Protein AF-A0A660V0H5-F1 (afdb_monomer_lite)

Sequence (239 aa):
MAKKVKKAVKKKKSPQKKATGKVSKKKAAKKAVTKKKKAAGKTAKRAAAKKTQGAKPKARRRKLTPVEIEGYRRLLLEKWAELLGDVNHIEEEALRKSRLDAAGDLSSMPIHMADLGSDNFEQEFALGLMDSERKILNEIRAALQRIDQGTFGICEGTGKPIAKARLNANPWARYCIDYARMVEEGLILEGEKVPAEEQEDEAGVEDYQENWDDTEYEAQDDDDDELLEEQPDDEDEDA

Radius of gyration: 40.55 Å; chains: 1; bounding box: 80×87×136 Å

pLDDT: mean 70.23, std 24.04, range [28.92, 97.0]

Secondary structure (DSSP, 8-state):
----------PPPPPP------------------------------------PPPPPP----PPPHHHHHHHHHHHHHHHHHHHHHHHHHHHHHHHHHHHHHTT-GGGS-SSHHHHHHHHHHHHHHHHHHHHHHHHHHHHHHHHHHHHTT-TTB-TTT-PBPPHHHHHH-TT--S-HHHHHHHHTTSS-TTPPPP------S-------------------------------------

Structure (mmCIF, N/CA/C/O backbone):
data_AF-A0A660V0H5-F1
#
_entry.id   AF-A0A660V0H5-F1
#
loop_
_atom_site.group_PDB
_atom_site.id
_atom_site.type_symbol
_atom_site.label_atom_id
_atom_site.label_alt_id
_atom_site.label_comp_id
_atom_site.label_asym_id
_atom_site.label_entity_id
_atom_site.label_seq_id
_atom_site.pdbx_PDB_ins_code
_atom_site.Cartn_x
_atom_site.Cartn_y
_atom_site.Cartn_z
_atom_site.occupancy
_atom_site.B_iso_or_equiv
_atom_site.auth_seq_id
_atom_site.auth_comp_id
_atom_site.auth_asym_id
_atom_site.auth_atom_id
_atom_site.pdbx_PDB_model_num
ATOM 1 N N . MET A 1 1 ? -3.094 -16.492 -66.080 1.00 49.50 1 MET A N 1
ATOM 2 C CA . MET A 1 1 ? -4.116 -15.903 -65.187 1.00 49.50 1 MET A CA 1
ATOM 3 C C . MET A 1 1 ? -3.731 -14.466 -64.875 1.00 49.50 1 MET A C 1
ATOM 5 O O . MET A 1 1 ? -2.607 -14.209 -64.469 1.00 49.50 1 MET A O 1
ATOM 9 N N . ALA A 1 2 ? -4.624 -13.530 -65.185 1.00 46.66 2 ALA A N 1
ATOM 10 C CA . ALA A 1 2 ? -4.412 -12.094 -65.081 1.00 46.66 2 ALA A CA 1
ATOM 11 C C . ALA A 1 2 ? -4.806 -11.563 -63.694 1.00 46.66 2 ALA A C 1
ATOM 13 O O . ALA A 1 2 ? -5.885 -11.895 -63.216 1.00 46.66 2 ALA A O 1
ATOM 14 N N . LYS A 1 3 ? -3.987 -10.679 -63.109 1.00 44.25 3 LYS A N 1
ATOM 15 C CA . LYS A 1 3 ? -4.330 -9.273 -62.783 1.00 44.25 3 LYS A CA 1
ATOM 16 C C . LYS A 1 3 ? -3.329 -8.685 -61.781 1.00 44.25 3 LYS A C 1
ATOM 18 O O . LYS A 1 3 ? -3.351 -8.968 -60.592 1.00 44.25 3 LYS A O 1
ATOM 23 N N . LYS A 1 4 ? -2.494 -7.777 -62.292 1.00 49.31 4 LYS A N 1
ATOM 24 C CA . LYS A 1 4 ? -1.849 -6.698 -61.531 1.00 49.31 4 LYS A CA 1
ATOM 25 C C . LYS A 1 4 ? -2.944 -5.767 -61.003 1.00 49.31 4 LYS A C 1
ATOM 27 O O . LYS A 1 4 ? -3.741 -5.287 -61.806 1.00 49.31 4 LYS A O 1
ATOM 32 N N . VAL A 1 5 ? -2.921 -5.422 -59.717 1.00 56.12 5 VAL A N 1
ATOM 33 C CA . VAL A 1 5 ? -3.620 -4.232 -59.208 1.00 56.12 5 VAL A CA 1
ATOM 34 C C . VAL A 1 5 ? -2.625 -3.373 -58.435 1.00 56.12 5 VAL A C 1
ATOM 36 O O . VAL A 1 5 ? -1.975 -3.814 -57.493 1.00 56.12 5 VAL A O 1
ATOM 39 N N . LYS A 1 6 ? -2.461 -2.146 -58.930 1.00 44.72 6 LYS A N 1
ATOM 40 C CA . LYS A 1 6 ? -1.606 -1.080 -58.411 1.00 44.72 6 LYS A CA 1
ATOM 41 C C . LYS A 1 6 ? -2.408 -0.210 -57.426 1.00 44.72 6 LYS A C 1
ATOM 43 O O . LYS A 1 6 ? -3.552 0.101 -57.721 1.00 44.72 6 LYS A O 1
ATOM 48 N N . LYS A 1 7 ? -1.721 0.259 -56.371 1.00 40.31 7 LYS A N 1
ATOM 49 C CA . LYS A 1 7 ? -1.798 1.582 -55.695 1.00 40.31 7 LYS A CA 1
ATOM 50 C C . LYS A 1 7 ? -3.172 2.140 -55.260 1.00 40.31 7 LYS A C 1
ATOM 52 O O . LYS A 1 7 ? -3.997 2.453 -56.103 1.00 40.31 7 LYS A O 1
ATOM 57 N N . ALA A 1 8 ? -3.267 2.550 -53.987 1.00 45.47 8 ALA A N 1
ATOM 58 C CA . ALA A 1 8 ? -3.494 3.960 -53.609 1.00 45.47 8 ALA A CA 1
ATOM 59 C C . ALA A 1 8 ? -3.426 4.172 -52.080 1.00 45.47 8 ALA A C 1
ATOM 61 O O . ALA A 1 8 ? -4.336 3.816 -51.341 1.00 45.47 8 ALA A O 1
ATOM 62 N N . VAL A 1 9 ? -2.360 4.838 -51.627 1.00 38.19 9 VAL A N 1
ATOM 63 C CA . VAL A 1 9 ? -2.254 5.473 -50.305 1.00 38.19 9 VAL A CA 1
ATOM 64 C C . VAL A 1 9 ? -3.048 6.781 -50.342 1.00 38.19 9 VAL A C 1
ATOM 66 O O . VAL A 1 9 ? -2.745 7.657 -51.155 1.00 38.19 9 VAL A O 1
ATOM 69 N N . LYS A 1 10 ? -4.041 6.946 -49.461 1.00 39.94 10 LYS A N 1
ATOM 70 C CA . LYS A 1 10 ? -4.725 8.230 -49.233 1.00 39.94 10 LYS A CA 1
ATOM 71 C C . LYS A 1 10 ? -4.286 8.829 -47.896 1.00 39.94 10 LYS A C 1
ATOM 73 O O . LYS A 1 10 ? -4.730 8.413 -46.833 1.00 39.94 10 LYS A O 1
ATOM 78 N N . LYS A 1 11 ? -3.428 9.850 -47.994 1.00 39.19 11 LYS A N 1
ATOM 79 C CA . LYS A 1 11 ? -3.096 10.823 -46.942 1.00 39.19 11 LYS A CA 1
ATOM 80 C C . LYS A 1 11 ? -4.375 11.51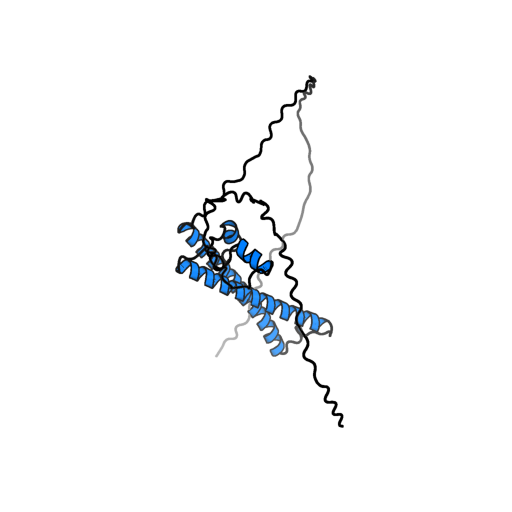4 -46.445 1.00 39.19 11 LYS A C 1
ATOM 82 O O . LYS A 1 11 ? -5.075 12.130 -47.251 1.00 39.19 11 LYS A O 1
ATOM 87 N N . LYS A 1 12 ? -4.649 11.484 -45.137 1.00 40.44 12 LYS A N 1
ATOM 88 C CA . LYS A 1 12 ? -5.586 12.417 -44.487 1.00 40.44 12 LYS A CA 1
ATOM 89 C C . LYS A 1 12 ? -4.806 13.622 -43.958 1.00 40.44 12 LYS A C 1
ATOM 91 O O . LYS A 1 12 ? -3.817 13.472 -43.250 1.00 40.44 12 LYS A O 1
ATOM 96 N N . LYS A 1 13 ? -5.245 14.807 -44.390 1.00 36.56 13 LYS A N 1
ATOM 97 C CA . LYS A 1 13 ? -4.734 16.133 -44.027 1.00 36.56 13 LYS A CA 1
ATOM 98 C C . LYS A 1 13 ? -5.179 16.514 -42.613 1.00 36.56 13 LYS A C 1
ATOM 100 O O . LYS A 1 13 ? -6.351 16.368 -42.278 1.00 36.56 13 LYS A O 1
ATOM 105 N N . SER A 1 14 ? -4.252 17.077 -41.852 1.00 34.19 14 SER A N 1
ATOM 106 C CA . SER A 1 14 ? -4.471 17.897 -40.662 1.00 34.19 14 SER A CA 1
ATOM 107 C C . SER A 1 14 ? -4.992 19.295 -41.044 1.00 34.19 14 SER A C 1
ATOM 109 O O . SER A 1 14 ? -4.588 19.826 -42.084 1.00 34.19 14 SER A O 1
ATOM 111 N N . PRO A 1 15 ? -5.851 19.935 -40.230 1.00 41.75 15 PRO A N 1
ATOM 112 C CA . PRO A 1 15 ? -6.149 21.351 -40.382 1.00 41.75 15 PRO A CA 1
ATOM 113 C C . PRO A 1 15 ? -5.282 22.203 -39.443 1.00 41.75 15 PRO A C 1
ATOM 115 O O . PRO A 1 15 ? -5.362 22.109 -38.222 1.00 41.75 15 PRO A O 1
ATOM 118 N N . GLN A 1 16 ? -4.475 23.076 -40.045 1.00 39.72 16 GLN A N 1
ATOM 119 C CA . GLN A 1 16 ? -3.874 24.245 -39.405 1.00 39.72 16 GLN A CA 1
ATOM 120 C C . GLN A 1 16 ? -4.928 25.358 -39.268 1.00 39.72 16 GLN A C 1
ATOM 122 O O . GLN A 1 16 ? -5.631 25.659 -40.233 1.00 39.72 16 GLN A O 1
ATOM 127 N N . LYS A 1 17 ? -4.971 26.049 -38.122 1.00 39.72 17 LYS A N 1
ATOM 128 C CA . LYS A 1 17 ? -5.447 27.440 -38.035 1.00 39.72 17 LYS A CA 1
ATOM 129 C C . LYS A 1 17 ? -4.459 28.260 -37.203 1.00 39.72 17 LYS A C 1
ATOM 131 O O . LYS A 1 17 ? -4.201 27.945 -36.047 1.00 39.72 17 LYS A O 1
ATOM 136 N N . LYS A 1 18 ? -3.903 29.300 -37.828 1.00 32.00 18 LYS A N 1
ATOM 137 C CA . LYS A 1 18 ? -3.111 30.374 -37.215 1.00 32.00 18 LYS A CA 1
ATOM 138 C C . LYS A 1 18 ? -3.942 31.660 -37.159 1.00 32.00 18 LYS A C 1
ATOM 140 O O . LYS A 1 18 ? -4.791 31.864 -38.022 1.00 32.00 18 LYS A O 1
ATOM 145 N N . ALA A 1 19 ? -3.503 32.531 -36.244 1.00 34.53 19 ALA A N 1
ATOM 146 C CA . ALA A 1 19 ? -3.626 33.994 -36.227 1.00 34.53 19 ALA A CA 1
ATOM 147 C C . ALA A 1 19 ? -4.995 34.555 -35.802 1.00 34.53 19 ALA A C 1
ATOM 149 O O . ALA A 1 19 ? -6.025 34.002 -36.149 1.00 34.53 19 ALA A O 1
ATOM 150 N N . THR A 1 20 ? -5.147 35.667 -35.081 1.00 30.30 20 THR A N 1
ATOM 151 C CA . THR A 1 20 ? -4.303 36.660 -34.374 1.00 30.30 20 THR A CA 1
ATOM 152 C C . THR A 1 20 ? -5.318 37.656 -33.782 1.00 30.30 20 THR A C 1
ATOM 154 O O . THR A 1 20 ? -6.325 37.905 -34.440 1.00 30.30 20 THR A O 1
ATOM 157 N N . GLY A 1 21 ? -5.029 38.338 -32.664 1.00 28.92 21 GLY A N 1
ATOM 158 C CA . GLY A 1 21 ? -5.512 39.723 -32.512 1.00 28.92 21 GLY A CA 1
ATOM 159 C C . GLY A 1 21 ? -6.049 40.193 -31.156 1.00 2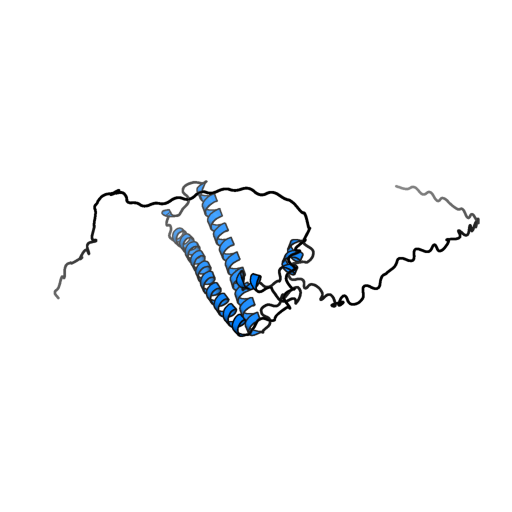8.92 21 GLY A C 1
ATOM 160 O O . GLY A 1 21 ? -7.202 39.969 -30.826 1.00 28.92 21 GLY A O 1
ATOM 161 N N . LYS A 1 22 ? -5.225 41.037 -30.519 1.00 31.27 22 LYS A N 1
ATOM 162 C CA . LYS A 1 22 ? -5.557 42.331 -29.883 1.00 31.27 22 LYS A CA 1
ATOM 163 C C . LYS A 1 22 ? -6.357 42.385 -28.567 1.00 31.27 22 LYS A C 1
ATOM 165 O O . LYS A 1 22 ? -7.579 42.378 -28.513 1.00 31.27 22 LYS A O 1
ATOM 170 N N . VAL A 1 23 ? -5.569 42.704 -27.539 1.00 32.84 23 VAL A N 1
ATOM 171 C CA . VAL A 1 23 ? -5.826 43.616 -26.412 1.00 32.84 23 VAL A CA 1
ATOM 172 C C . VAL A 1 23 ? -6.803 44.753 -26.745 1.00 32.84 23 VAL A C 1
ATOM 174 O O . VAL A 1 23 ? -6.606 45.487 -27.714 1.00 32.84 23 VAL A O 1
ATOM 177 N N . SER A 1 24 ? -7.769 44.998 -25.854 1.00 35.19 24 SER A N 1
ATOM 178 C CA . SER A 1 24 ? -8.421 46.306 -25.724 1.00 35.19 24 SER A CA 1
ATOM 179 C C . SER A 1 24 ? -8.737 46.635 -24.257 1.00 35.19 24 SER A C 1
ATOM 181 O O . SER A 1 24 ? -9.546 46.000 -23.592 1.00 35.19 24 SER A O 1
ATOM 183 N N . LYS A 1 25 ? -8.059 47.671 -23.750 1.00 34.75 25 LYS A N 1
ATOM 184 C CA . LYS A 1 25 ? -8.471 48.475 -22.591 1.00 34.75 25 LYS A CA 1
ATOM 185 C C . LYS A 1 25 ? -9.620 49.389 -23.026 1.00 34.75 25 LYS A C 1
ATOM 187 O O . LYS A 1 25 ? -9.470 50.078 -24.035 1.00 34.75 25 LYS A O 1
ATOM 192 N N . LYS A 1 26 ? -10.667 49.535 -22.206 1.00 33.84 26 LYS A N 1
ATOM 193 C CA . LYS A 1 26 ? -11.392 50.809 -22.042 1.00 33.84 26 LYS A CA 1
ATOM 194 C C . LYS A 1 26 ? -12.184 50.858 -20.730 1.00 33.84 26 LYS A C 1
ATOM 196 O O . LYS A 1 26 ? -12.374 49.862 -20.052 1.00 33.84 26 LYS A O 1
ATOM 201 N N . LYS A 1 27 ? -12.495 52.094 -20.353 1.00 29.00 27 LYS A N 1
ATOM 202 C CA . LYS A 1 27 ? -12.605 52.681 -19.013 1.00 29.00 27 LYS A CA 1
ATOM 203 C C . LYS A 1 27 ? -14.067 53.008 -18.663 1.00 29.00 27 LYS A C 1
ATOM 205 O O . LYS A 1 27 ? -14.821 53.354 -19.560 1.00 29.00 27 LYS A O 1
ATOM 210 N N . ALA A 1 28 ? -14.304 53.132 -17.352 1.00 31.50 28 ALA A N 1
ATOM 211 C CA . ALA A 1 28 ? -15.149 54.123 -16.661 1.00 31.50 28 ALA A CA 1
ATOM 212 C C . ALA A 1 28 ? -16.688 54.011 -16.710 1.00 31.50 28 ALA A C 1
ATOM 214 O O . ALA A 1 28 ? -17.288 54.112 -17.769 1.00 31.50 28 ALA A O 1
ATOM 215 N N . ALA A 1 29 ? -17.328 54.032 -15.530 1.00 34.53 29 ALA A N 1
ATOM 216 C CA . ALA A 1 29 ? -17.973 55.223 -14.935 1.00 34.53 29 ALA A CA 1
ATOM 217 C C . ALA A 1 29 ? -18.629 54.869 -13.570 1.00 34.53 29 ALA A C 1
ATOM 219 O O . ALA A 1 29 ? -19.290 53.848 -13.473 1.00 34.53 29 ALA A O 1
ATOM 220 N N . LYS A 1 30 ? -18.291 55.592 -12.479 1.00 29.67 30 LYS A N 1
ATOM 221 C CA . LYS A 1 30 ? -19.139 56.552 -11.702 1.00 29.67 30 LYS A CA 1
ATOM 222 C C . LYS A 1 30 ? -20.300 55.879 -10.922 1.00 29.67 30 LYS A C 1
ATOM 224 O O . LYS A 1 30 ? -21.090 55.187 -11.531 1.00 29.67 30 LYS A O 1
ATOM 229 N N . LYS A 1 31 ? -20.504 56.029 -9.602 1.00 30.27 31 LYS A N 1
ATOM 230 C CA . LYS A 1 31 ? -20.659 57.212 -8.707 1.00 30.27 31 LYS A CA 1
ATOM 231 C C . LYS A 1 31 ? -20.555 56.706 -7.237 1.00 30.27 31 LYS A C 1
ATOM 233 O O . LYS A 1 31 ? -20.952 55.578 -6.992 1.00 30.27 31 LYS A O 1
ATOM 238 N N . ALA A 1 32 ? -19.861 57.396 -6.317 1.00 31.77 32 ALA A N 1
ATOM 239 C CA . ALA A 1 32 ? -20.388 58.359 -5.315 1.00 31.77 32 ALA A CA 1
ATOM 240 C C . ALA A 1 32 ? -21.255 57.675 -4.211 1.00 31.77 32 ALA A C 1
ATOM 242 O O . ALA A 1 32 ? -22.076 56.842 -4.543 1.00 31.77 32 ALA A O 1
ATOM 243 N N . VAL A 1 33 ? -21.175 57.912 -2.895 1.00 33.69 33 VAL A N 1
ATOM 244 C CA . VAL A 1 33 ? -20.972 59.130 -2.095 1.00 33.69 33 VAL A CA 1
ATOM 245 C C . VAL A 1 33 ? -20.522 58.738 -0.668 1.00 33.69 33 VAL A C 1
ATOM 247 O O . VAL A 1 33 ? -20.758 57.644 -0.171 1.00 33.69 33 VAL A O 1
ATOM 250 N N . THR A 1 34 ? -19.868 59.708 -0.047 1.00 32.50 34 THR A N 1
ATOM 251 C CA . THR A 1 34 ? -19.376 59.897 1.319 1.00 32.50 34 THR A CA 1
ATOM 252 C C . THR A 1 34 ? -20.330 59.570 2.488 1.00 32.50 34 THR A C 1
ATOM 254 O O . THR A 1 34 ? -21.513 59.885 2.447 1.00 32.50 34 THR A O 1
ATOM 257 N N . LYS A 1 35 ? -19.767 59.139 3.631 1.00 35.91 35 LYS A N 1
ATOM 258 C CA . LYS A 1 35 ? -19.793 59.928 4.888 1.00 35.91 35 LYS A CA 1
ATOM 259 C C . LYS A 1 35 ? -18.907 59.320 5.979 1.00 35.91 35 LYS A C 1
ATOM 261 O O . LYS A 1 35 ? -19.098 58.201 6.432 1.00 35.91 35 LYS A O 1
ATOM 266 N N . LYS A 1 36 ? -17.962 60.136 6.440 1.00 32.47 36 LYS A N 1
ATOM 267 C CA . LYS A 1 36 ? -17.165 59.968 7.655 1.00 32.47 36 LYS A CA 1
ATOM 268 C C . LYS A 1 36 ? -17.859 60.761 8.765 1.00 32.47 36 LYS A C 1
ATOM 270 O O . LYS A 1 36 ? -18.114 61.946 8.567 1.00 32.47 36 LYS A O 1
ATOM 275 N N . LYS A 1 37 ? -18.091 60.162 9.933 1.00 35.38 37 LYS A N 1
ATOM 276 C CA . LYS A 1 37 ? -18.137 60.886 11.214 1.00 35.38 37 LYS A CA 1
ATOM 277 C C . LYS A 1 37 ? -17.524 60.011 12.306 1.00 35.38 37 LYS A C 1
ATOM 279 O O . LYS A 1 37 ? -18.005 58.922 12.584 1.00 35.38 37 LYS A O 1
ATOM 284 N N . LYS A 1 38 ? -16.434 60.516 12.889 1.00 31.81 38 LYS A N 1
ATOM 285 C CA . LYS A 1 38 ? -15.917 60.118 14.201 1.00 31.81 38 LYS A CA 1
ATOM 286 C C . LYS A 1 38 ? -16.717 60.866 15.270 1.00 31.81 38 LYS A C 1
ATOM 288 O O . LYS A 1 38 ? -16.988 62.049 15.080 1.00 31.81 38 LYS A O 1
ATOM 293 N N . ALA A 1 39 ? -16.950 60.228 16.409 1.00 34.88 39 ALA A N 1
ATOM 294 C CA . ALA A 1 39 ? -16.934 60.893 17.707 1.00 34.88 39 ALA A CA 1
ATOM 295 C C . ALA A 1 39 ? -16.489 59.876 18.765 1.00 34.88 39 ALA A C 1
ATOM 297 O O . ALA A 1 39 ? -16.924 58.728 18.760 1.00 34.88 39 ALA A O 1
ATOM 298 N N . ALA A 1 40 ? -15.547 60.304 19.597 1.00 32.00 40 ALA A N 1
ATOM 299 C CA . ALA A 1 40 ? -14.956 59.550 20.686 1.00 32.00 40 ALA A CA 1
ATOM 300 C C . ALA A 1 40 ? -15.830 59.626 21.947 1.00 32.00 40 ALA A C 1
ATOM 302 O O . ALA A 1 40 ? -16.468 60.646 22.194 1.00 32.00 40 ALA A O 1
ATOM 303 N N . GLY A 1 41 ? -15.767 58.588 22.779 1.00 31.00 41 GLY A N 1
ATOM 304 C CA . GLY A 1 41 ? -16.262 58.592 24.154 1.00 31.00 41 GLY A CA 1
ATOM 305 C C . GLY A 1 41 ? -15.587 57.472 24.944 1.00 31.00 41 GLY A C 1
ATOM 306 O O . GLY A 1 41 ? -15.792 56.300 24.653 1.00 31.00 41 GLY A O 1
ATOM 307 N N . LYS A 1 42 ? -14.715 57.845 25.885 1.00 34.97 42 LYS A N 1
ATOM 308 C CA . LYS A 1 42 ? -13.971 56.958 26.794 1.00 34.97 42 LYS A CA 1
ATOM 309 C C . LYS A 1 42 ? -14.902 56.423 27.891 1.00 34.97 42 LYS A C 1
ATOM 311 O O . LYS A 1 42 ? -15.699 57.192 28.410 1.00 34.97 42 LYS A O 1
ATOM 316 N N . THR A 1 43 ? -14.706 55.184 28.345 1.00 35.16 43 THR A N 1
ATOM 317 C CA . THR A 1 43 ? -14.287 54.856 29.730 1.00 35.16 43 THR A CA 1
ATOM 318 C C . THR A 1 43 ? -14.195 53.345 29.936 1.00 35.16 43 THR A C 1
ATOM 320 O O . THR A 1 43 ? -14.963 52.559 29.394 1.00 35.16 43 THR A O 1
ATOM 323 N N . ALA A 1 44 ? -13.176 52.953 30.696 1.00 38.25 44 ALA A N 1
ATOM 324 C CA . ALA A 1 44 ? -12.836 51.587 31.041 1.00 38.25 44 ALA A CA 1
ATOM 325 C C . ALA A 1 44 ? -13.720 51.042 32.171 1.00 38.25 44 ALA A C 1
ATOM 327 O O . ALA A 1 44 ? -14.007 51.763 33.122 1.00 38.25 44 ALA A O 1
ATOM 328 N N . LYS A 1 45 ? -14.007 49.736 32.137 1.00 37.06 45 LYS A N 1
ATOM 329 C CA . LYS A 1 45 ? -13.984 48.872 33.326 1.00 37.06 45 LYS A CA 1
ATOM 330 C C . LYS A 1 45 ? -13.714 47.426 32.906 1.00 37.06 45 LYS A C 1
ATOM 332 O O . LYS A 1 45 ? -14.390 46.867 32.051 1.00 37.06 45 LYS A O 1
ATOM 337 N N . ARG A 1 46 ? -12.659 46.864 33.500 1.00 38.31 46 ARG A N 1
ATOM 338 C CA . ARG A 1 46 ? -12.253 45.459 33.418 1.00 38.31 46 ARG A CA 1
ATOM 339 C C . ARG A 1 46 ? -13.309 44.609 34.128 1.00 38.31 46 ARG A C 1
ATOM 341 O O . ARG A 1 46 ? -13.665 44.921 35.258 1.00 38.31 46 ARG A O 1
ATOM 348 N N . ALA A 1 47 ? -13.721 43.513 33.506 1.00 37.12 47 ALA A N 1
ATOM 349 C CA . ALA A 1 47 ? -14.194 42.326 34.204 1.00 37.12 47 ALA A CA 1
ATOM 350 C C . ALA A 1 47 ? -13.763 41.114 33.377 1.00 37.12 47 ALA A C 1
ATOM 352 O O . ALA A 1 47 ? -14.100 40.984 32.201 1.00 37.12 47 ALA A O 1
ATOM 353 N N . ALA A 1 48 ? -12.921 40.292 33.989 1.00 42.09 48 ALA A N 1
ATOM 354 C CA . ALA A 1 48 ? -12.441 39.043 33.443 1.00 42.09 48 ALA A CA 1
ATOM 355 C C . ALA A 1 48 ? -13.620 38.087 33.218 1.00 42.09 48 ALA A C 1
ATOM 357 O O . ALA A 1 48 ? -14.376 37.801 34.139 1.00 42.09 48 ALA A O 1
ATOM 358 N N . ALA A 1 49 ? -13.741 37.562 32.003 1.00 38.41 49 ALA A N 1
ATOM 359 C CA . ALA A 1 49 ? -14.545 36.383 31.718 1.00 38.41 49 ALA A CA 1
ATOM 360 C C . ALA A 1 49 ? -13.689 35.447 30.866 1.00 38.41 49 ALA A C 1
ATOM 362 O O . ALA A 1 49 ? -13.646 35.522 29.638 1.00 38.41 49 ALA A O 1
ATOM 363 N N . LYS A 1 50 ? -12.941 34.601 31.574 1.00 36.69 50 LYS A N 1
ATOM 364 C CA . LYS A 1 50 ? -12.188 33.466 31.051 1.00 36.69 50 LYS A CA 1
ATOM 365 C C . LYS A 1 50 ? -13.195 32.510 30.399 1.00 36.69 50 LYS A C 1
ATOM 367 O O . LYS A 1 50 ? -13.812 31.702 31.079 1.00 36.69 50 LYS A O 1
ATOM 372 N N . LYS A 1 51 ? -13.409 32.626 29.085 1.00 35.44 51 LYS A N 1
ATOM 373 C CA . LYS A 1 51 ? -14.093 31.588 28.303 1.00 35.44 51 LYS A CA 1
ATOM 374 C C . LYS A 1 51 ? -13.070 30.514 27.961 1.00 35.44 51 LYS A C 1
ATOM 376 O O . LYS A 1 51 ? -12.431 30.560 26.914 1.00 35.44 51 LYS A O 1
ATOM 381 N N . THR A 1 52 ? -12.915 29.559 28.870 1.00 36.75 52 THR A N 1
ATOM 382 C CA . THR A 1 52 ? -12.425 28.223 28.540 1.00 36.75 52 THR A CA 1
ATOM 383 C C . THR A 1 52 ? -13.443 27.604 27.586 1.00 36.75 52 THR A C 1
ATOM 385 O O . THR A 1 52 ? -14.527 27.179 27.980 1.00 36.75 52 THR A O 1
ATOM 388 N N . GLN A 1 53 ? -13.145 27.650 26.289 1.00 51.34 53 GLN A N 1
ATOM 389 C CA . GLN A 1 53 ? -13.911 26.884 25.317 1.00 51.34 53 GLN A CA 1
ATOM 390 C C . GLN A 1 53 ? -13.557 25.418 25.530 1.00 51.34 53 GLN A C 1
ATOM 392 O O . GLN A 1 53 ? -12.385 25.046 25.564 1.00 51.34 53 GLN A O 1
ATOM 397 N N . GLY A 1 54 ? -14.604 24.650 25.810 1.00 35.53 54 GLY A N 1
ATOM 398 C CA . GLY A 1 54 ? -14.529 23.345 26.427 1.00 35.53 54 GLY A CA 1
ATOM 399 C C . GLY A 1 54 ? -13.781 22.321 25.591 1.00 35.53 54 GLY A C 1
ATOM 400 O O . GLY A 1 54 ? -13.818 22.315 24.359 1.00 35.53 54 GLY A O 1
ATOM 401 N N . ALA A 1 55 ? -13.138 21.419 26.322 1.00 40.31 55 ALA A N 1
ATOM 402 C CA . ALA A 1 55 ? -12.694 20.136 25.827 1.00 40.31 55 ALA A CA 1
ATOM 403 C C . ALA A 1 55 ? -13.822 19.463 25.026 1.00 40.31 55 ALA A C 1
ATOM 405 O O . ALA A 1 55 ? -14.959 19.343 25.490 1.00 40.31 55 ALA A O 1
ATOM 406 N N . LYS A 1 56 ? -13.499 19.035 23.802 1.00 40.16 56 LYS A N 1
ATOM 407 C CA . LYS A 1 56 ? -14.388 18.228 22.959 1.00 40.16 56 LYS A CA 1
ATOM 408 C C . LYS A 1 56 ? -14.790 16.969 23.746 1.00 40.16 56 LYS A C 1
ATOM 410 O O . LYS A 1 56 ? -13.899 16.314 24.290 1.00 40.16 56 LYS A O 1
ATOM 415 N N . PRO A 1 57 ? -16.081 16.594 23.807 1.00 44.25 57 PRO A N 1
ATOM 416 C CA . PRO A 1 57 ? -16.485 15.372 24.488 1.00 44.25 57 PRO A CA 1
ATOM 417 C C . PRO A 1 57 ? -15.826 14.187 23.777 1.00 44.25 57 PRO A C 1
ATOM 419 O O . PRO A 1 57 ? -15.962 14.047 22.558 1.00 44.25 57 PRO A O 1
ATOM 422 N N . LYS A 1 58 ? -15.070 13.367 24.523 1.00 49.41 58 LYS A N 1
ATOM 423 C CA . LYS A 1 58 ? -14.398 12.172 23.995 1.00 49.41 58 LYS A CA 1
ATOM 424 C C . LYS A 1 58 ? -15.434 11.344 23.231 1.00 49.41 58 LYS A C 1
ATOM 426 O O . LYS A 1 58 ? -16.451 10.933 23.790 1.00 49.41 58 LYS A O 1
ATOM 431 N N . ALA A 1 59 ? -15.209 11.170 21.929 1.00 49.03 59 ALA A N 1
ATOM 432 C CA . ALA A 1 59 ? -16.115 10.445 21.055 1.00 49.03 59 ALA A CA 1
ATOM 433 C C . ALA A 1 59 ? -16.285 9.027 21.609 1.00 49.03 59 ALA A C 1
ATOM 435 O O . ALA A 1 59 ? -15.344 8.235 21.596 1.00 49.03 59 ALA A O 1
ATOM 436 N N . ARG A 1 60 ? -17.481 8.714 22.122 1.00 49.81 60 ARG A N 1
ATOM 437 C CA . ARG A 1 60 ? -17.844 7.343 22.493 1.00 49.81 60 ARG A CA 1
ATOM 438 C C . ARG A 1 60 ? -17.509 6.461 21.294 1.00 49.81 60 ARG A C 1
ATOM 440 O O . ARG A 1 60 ? -17.945 6.766 20.185 1.00 49.81 60 ARG A O 1
ATOM 447 N N . ARG A 1 61 ? -16.687 5.437 21.525 1.00 57.88 61 ARG A N 1
ATOM 448 C CA . ARG A 1 61 ? -16.156 4.479 20.547 1.00 57.88 61 ARG A CA 1
ATOM 449 C C . ARG A 1 61 ? -17.305 3.814 19.771 1.00 57.88 61 ARG A C 1
ATOM 451 O O . ARG A 1 61 ? -17.784 2.748 20.137 1.00 57.88 61 ARG A O 1
ATOM 458 N N . ARG A 1 62 ? -17.822 4.488 18.741 1.00 62.84 62 ARG A N 1
ATOM 459 C CA . ARG A 1 62 ? -18.923 3.993 17.909 1.00 62.84 62 ARG A CA 1
ATOM 460 C C . ARG A 1 62 ? -18.346 2.993 16.916 1.00 62.84 62 ARG A C 1
ATOM 462 O O . ARG A 1 62 ? -17.540 3.372 16.070 1.00 62.84 62 ARG A O 1
ATOM 469 N N . LYS A 1 63 ? -18.771 1.734 17.048 1.00 71.56 63 LYS A N 1
ATOM 470 C CA . LYS A 1 63 ? -18.544 0.668 16.064 1.00 71.56 63 LYS A CA 1
ATOM 471 C C . LYS A 1 63 ? -18.984 1.168 14.678 1.00 71.56 63 LYS A C 1
ATOM 473 O O . LYS A 1 63 ? -19.956 1.924 14.589 1.00 71.56 63 LYS A O 1
ATOM 478 N N . LEU A 1 64 ? -18.241 0.816 13.626 1.00 83.69 64 LEU A N 1
ATOM 479 C CA . LEU A 1 64 ? -18.580 1.217 12.259 1.00 83.69 64 LEU A CA 1
ATOM 480 C C . LEU A 1 64 ? -19.951 0.649 11.881 1.00 83.69 64 LEU A C 1
ATOM 482 O O . LEU A 1 64 ? -20.300 -0.469 12.260 1.00 83.69 64 LEU A O 1
ATOM 486 N N . THR A 1 65 ? -20.740 1.436 11.156 1.00 88.62 65 THR A N 1
ATOM 487 C CA . THR A 1 65 ? -22.035 0.964 10.658 1.00 88.62 65 THR A CA 1
ATOM 488 C C . THR A 1 65 ? -21.838 0.046 9.444 1.00 88.62 65 THR A C 1
ATOM 490 O O . THR A 1 65 ? -20.873 0.229 8.700 1.00 88.62 65 THR A O 1
ATOM 493 N N . PRO A 1 66 ? -22.757 -0.898 9.174 1.00 88.06 66 PRO A N 1
ATOM 494 C CA . PRO A 1 66 ? -22.655 -1.779 8.005 1.00 88.06 66 PRO A CA 1
ATOM 495 C C . PRO A 1 66 ? -22.577 -1.022 6.670 1.00 88.06 66 PRO A C 1
ATOM 497 O O . PRO A 1 66 ? -21.869 -1.434 5.758 1.00 88.06 66 PRO A O 1
ATOM 500 N N . VAL A 1 67 ? -23.257 0.126 6.574 1.00 91.00 67 VAL A N 1
ATOM 501 C CA . VAL A 1 67 ? -23.224 0.996 5.387 1.00 91.00 67 VAL A CA 1
ATOM 502 C C . VAL A 1 67 ? -21.838 1.614 5.184 1.00 91.00 67 VAL A C 1
ATOM 504 O O . VAL A 1 67 ? -21.360 1.703 4.057 1.00 91.00 67 VAL A O 1
ATOM 507 N N . GLU A 1 68 ? -21.169 2.018 6.268 1.00 91.00 68 GLU A N 1
ATOM 508 C CA . GLU A 1 68 ? -19.802 2.545 6.201 1.00 91.00 68 GLU A CA 1
ATOM 509 C C . GLU A 1 68 ? -18.807 1.465 5.759 1.00 91.00 68 GLU A C 1
ATOM 511 O O . GLU A 1 68 ? -17.925 1.751 4.954 1.00 91.00 68 GLU A O 1
ATOM 516 N N . ILE A 1 69 ? -18.973 0.224 6.231 1.00 92.31 69 ILE A N 1
ATOM 517 C CA . ILE A 1 69 ? -18.111 -0.912 5.863 1.00 92.31 69 ILE A CA 1
ATOM 518 C C . ILE A 1 69 ? -18.170 -1.185 4.355 1.00 92.31 69 ILE A C 1
ATOM 520 O O . ILE A 1 69 ? -17.127 -1.329 3.719 1.00 92.31 69 ILE A O 1
ATOM 524 N N . GLU A 1 70 ? -19.364 -1.185 3.760 1.00 93.81 70 GLU A N 1
ATOM 525 C CA . GLU A 1 70 ? -19.518 -1.355 2.309 1.00 93.81 70 GLU A CA 1
ATOM 526 C C . GLU A 1 70 ? -18.887 -0.189 1.523 1.00 93.81 70 GLU A C 1
ATOM 528 O O . GLU A 1 70 ? -18.302 -0.389 0.457 1.00 93.81 70 GLU A O 1
ATOM 533 N N . GLY A 1 71 ? -18.929 1.030 2.072 1.00 94.69 71 GLY A N 1
ATOM 534 C CA . GLY A 1 71 ? -18.207 2.179 1.520 1.00 94.69 71 GLY A CA 1
ATOM 535 C C . GLY A 1 71 ? -16.691 1.957 1.484 1.00 94.69 71 GLY A C 1
ATOM 536 O O . GLY A 1 71 ? -16.063 2.163 0.443 1.00 94.69 71 GLY A O 1
ATOM 537 N N . TYR A 1 72 ? -16.110 1.471 2.585 1.00 94.94 72 TYR A N 1
ATOM 538 C CA . TYR A 1 72 ? -14.684 1.131 2.642 1.00 94.94 72 TYR A CA 1
ATOM 539 C C . TYR A 1 72 ? -14.323 -0.040 1.726 1.00 94.94 72 TYR A C 1
ATOM 541 O O . TYR A 1 72 ? -13.266 -0.008 1.103 1.00 94.94 72 TYR A O 1
ATOM 549 N N . ARG A 1 73 ? -15.203 -1.039 1.578 1.00 96.00 73 ARG A N 1
ATOM 550 C CA . ARG A 1 73 ? -14.997 -2.154 0.642 1.00 96.00 73 ARG A CA 1
ATOM 551 C C . ARG A 1 73 ? -14.813 -1.658 -0.790 1.00 96.00 73 ARG A C 1
ATOM 553 O O . ARG A 1 73 ? -13.878 -2.077 -1.467 1.00 96.00 73 ARG A O 1
ATOM 560 N N . ARG A 1 74 ? -15.680 -0.749 -1.244 1.00 96.25 74 ARG A N 1
ATOM 561 C CA . ARG A 1 74 ? -15.574 -0.152 -2.586 1.00 96.25 74 ARG A CA 1
ATOM 562 C C . ARG A 1 74 ? -14.277 0.631 -2.752 1.00 96.25 74 ARG A C 1
ATOM 564 O O . ARG A 1 74 ? -13.595 0.443 -3.752 1.00 96.25 74 ARG A O 1
ATOM 571 N N . LEU A 1 75 ? -13.918 1.434 -1.751 1.00 95.62 75 LEU A N 1
ATOM 572 C CA . LEU A 1 75 ? -12.677 2.208 -1.756 1.00 95.62 75 LEU A CA 1
ATOM 573 C C . LEU A 1 75 ? -11.432 1.304 -1.825 1.00 95.62 75 LEU A C 1
ATOM 575 O O . LEU A 1 75 ? -10.497 1.593 -2.564 1.00 95.62 75 LEU A O 1
ATOM 579 N N . LEU A 1 76 ? -11.427 0.191 -1.086 1.00 95.88 76 LEU A N 1
ATOM 580 C CA . LEU A 1 76 ? -10.343 -0.795 -1.115 1.00 95.88 76 LEU A CA 1
ATOM 581 C C . LEU A 1 76 ? -10.223 -1.482 -2.479 1.00 95.88 76 LEU A C 1
ATOM 583 O O . LEU A 1 76 ? -9.110 -1.683 -2.950 1.00 95.88 76 LEU A O 1
ATOM 587 N N . LEU A 1 77 ? -11.341 -1.824 -3.124 1.00 96.69 77 LEU A N 1
ATOM 588 C CA . LEU A 1 77 ? -11.335 -2.433 -4.459 1.00 96.69 77 LEU A CA 1
ATOM 589 C C . LEU A 1 77 ? -10.846 -1.465 -5.540 1.00 96.69 77 LEU A C 1
ATOM 591 O O . LEU A 1 77 ? -10.099 -1.872 -6.427 1.00 96.69 77 LEU A O 1
ATOM 595 N N . GLU A 1 78 ? -11.241 -0.195 -5.454 1.00 96.56 78 GLU A N 1
ATOM 596 C CA . GLU A 1 78 ? -10.735 0.860 -6.335 1.00 96.56 78 GLU A CA 1
ATOM 597 C C . GLU A 1 78 ? -9.215 1.001 -6.190 1.00 96.56 78 GLU A C 1
ATOM 599 O O . GLU A 1 78 ? -8.491 0.929 -7.182 1.00 96.56 78 GLU A O 1
ATOM 604 N N . LYS A 1 79 ? -8.724 1.084 -4.947 1.00 96.25 79 LYS A N 1
ATOM 605 C CA . LYS A 1 79 ? -7.285 1.160 -4.665 1.00 96.25 79 LYS A CA 1
ATOM 606 C C . LYS A 1 79 ? -6.519 -0.092 -5.079 1.00 96.25 79 LYS A C 1
ATOM 608 O O . LYS A 1 79 ? -5.390 0.013 -5.542 1.00 96.25 79 LYS A O 1
ATOM 613 N N . TRP A 1 80 ? -7.127 -1.268 -4.947 1.00 96.00 80 TRP A N 1
ATOM 614 C CA . TRP A 1 80 ? -6.533 -2.518 -5.414 1.00 96.00 80 TRP A CA 1
ATOM 615 C C . TRP A 1 80 ? -6.337 -2.519 -6.931 1.00 96.00 80 TRP A C 1
ATOM 617 O O . TRP A 1 80 ? -5.277 -2.911 -7.407 1.00 96.00 80 TRP A O 1
ATOM 627 N N . ALA A 1 81 ? -7.339 -2.061 -7.687 1.00 96.88 81 ALA A N 1
ATOM 628 C CA . ALA A 1 81 ? -7.252 -1.983 -9.141 1.00 96.88 81 ALA A CA 1
ATOM 629 C C . ALA A 1 81 ? -6.208 -0.956 -9.611 1.00 96.88 81 ALA A C 1
ATOM 631 O O . ALA A 1 81 ? -5.498 -1.229 -10.576 1.00 96.88 81 ALA A O 1
ATOM 632 N N . GLU A 1 82 ? -6.103 0.185 -8.921 1.00 95.44 82 GLU A N 1
ATOM 633 C CA . GLU A 1 82 ? -5.075 1.209 -9.158 1.00 95.44 82 GLU A CA 1
ATOM 634 C C . GLU A 1 82 ? -3.667 0.621 -8.982 1.00 95.44 82 GLU A C 1
ATOM 636 O O . GLU A 1 82 ? -2.927 0.516 -9.956 1.00 95.44 82 GLU A O 1
ATOM 641 N N . LEU A 1 83 ? -3.357 0.096 -7.791 1.00 95.81 83 LEU A N 1
ATOM 642 C CA . LEU A 1 83 ? -2.032 -0.458 -7.479 1.00 95.81 83 LEU A CA 1
ATOM 643 C C . LEU A 1 83 ? -1.674 -1.685 -8.321 1.00 95.81 83 LEU A C 1
ATOM 645 O O . LEU A 1 83 ? -0.513 -1.903 -8.648 1.00 95.81 83 LEU A O 1
ATOM 649 N N . LEU A 1 84 ? -2.657 -2.512 -8.686 1.00 96.25 84 LEU A N 1
ATOM 650 C CA . LEU A 1 84 ? -2.414 -3.627 -9.599 1.00 96.25 84 LEU A CA 1
ATOM 651 C C . LEU A 1 84 ? -2.024 -3.123 -10.996 1.00 96.25 84 LEU A C 1
ATOM 653 O O . LEU A 1 84 ? -1.205 -3.750 -11.667 1.00 96.25 84 LEU A O 1
ATOM 657 N N . GLY A 1 85 ? -2.612 -2.013 -11.444 1.00 96.38 85 GLY A N 1
ATOM 658 C CA . GLY A 1 85 ? -2.215 -1.335 -12.675 1.00 96.38 85 GLY A CA 1
ATOM 659 C C . GLY A 1 85 ? -0.776 -0.827 -12.608 1.00 96.38 85 GLY A C 1
ATOM 660 O O . GLY A 1 85 ? -0.014 -1.084 -13.539 1.00 96.38 85 GLY A O 1
ATOM 661 N N . ASP A 1 86 ? -0.405 -0.192 -11.497 1.00 95.06 86 ASP A N 1
ATOM 662 C CA . ASP A 1 86 ? 0.938 0.358 -11.275 1.00 95.06 86 ASP A CA 1
ATOM 663 C C . ASP A 1 86 ? 2.009 -0.746 -11.279 1.00 95.06 86 ASP A C 1
ATOM 665 O O . ASP A 1 86 ? 2.952 -0.684 -12.073 1.00 95.06 86 ASP A O 1
ATOM 669 N N . VAL A 1 87 ? 1.795 -1.839 -10.534 1.00 95.56 87 VAL A N 1
ATOM 670 C CA . VAL A 1 87 ? 2.720 -2.989 -10.517 1.00 95.56 87 VAL A CA 1
ATOM 671 C C . VAL A 1 87 ? 2.906 -3.573 -11.917 1.00 95.56 87 VAL A C 1
ATOM 673 O O . VAL A 1 87 ? 4.035 -3.839 -12.330 1.00 95.56 87 VAL A O 1
ATOM 676 N N . ASN A 1 88 ? 1.814 -3.763 -12.666 1.00 95.00 88 ASN A N 1
ATOM 677 C CA . ASN A 1 88 ? 1.889 -4.286 -14.032 1.00 95.00 88 ASN A CA 1
ATOM 678 C C . ASN A 1 88 ? 2.628 -3.320 -14.971 1.00 95.00 88 ASN A C 1
ATOM 680 O O . ASN A 1 88 ? 3.345 -3.767 -15.865 1.00 95.00 88 ASN A O 1
ATOM 684 N N . HIS A 1 89 ? 2.461 -2.009 -14.781 1.00 94.06 89 HIS A N 1
ATOM 685 C CA . HIS A 1 89 ? 3.135 -0.999 -15.590 1.00 94.06 89 HIS A CA 1
ATOM 686 C C . HIS A 1 89 ? 4.649 -1.015 -15.368 1.00 94.06 89 HIS A C 1
ATOM 688 O O . HIS A 1 89 ? 5.406 -1.067 -16.342 1.00 94.06 89 HIS A O 1
ATOM 694 N N . ILE A 1 90 ? 5.087 -1.045 -14.106 1.00 92.06 90 ILE A N 1
ATOM 695 C CA . ILE A 1 90 ? 6.514 -1.111 -13.775 1.00 92.06 90 ILE A CA 1
ATOM 696 C C . ILE A 1 90 ? 7.107 -2.445 -14.263 1.00 92.06 90 ILE A C 1
ATOM 698 O O . ILE A 1 90 ? 8.227 -2.479 -14.776 1.00 92.06 90 ILE A O 1
ATOM 702 N N . GLU A 1 91 ? 6.346 -3.543 -14.185 1.00 90.81 91 GLU A N 1
ATOM 703 C CA . GLU A 1 91 ? 6.782 -4.854 -14.681 1.00 90.81 91 GLU A CA 1
ATOM 704 C C . GLU A 1 91 ? 6.977 -4.844 -16.196 1.00 90.81 91 GLU A C 1
ATOM 706 O O . GLU A 1 91 ? 7.990 -5.332 -16.702 1.00 90.81 91 GLU A O 1
ATOM 711 N N . GLU A 1 92 ? 6.030 -4.263 -16.933 1.00 91.19 92 GLU A N 1
ATOM 712 C CA . GLU A 1 92 ? 6.129 -4.138 -18.382 1.00 91.19 92 GLU A CA 1
ATOM 713 C C . GLU A 1 92 ? 7.330 -3.276 -18.788 1.00 91.19 92 GLU A C 1
ATOM 715 O O . GLU A 1 92 ? 8.048 -3.639 -19.724 1.00 91.19 92 GLU A O 1
ATOM 720 N N . GLU A 1 93 ? 7.592 -2.177 -18.080 1.00 88.62 93 GLU A N 1
ATOM 721 C CA . GLU A 1 93 ? 8.751 -1.323 -18.338 1.00 88.62 93 GLU A CA 1
ATOM 722 C C . GLU A 1 93 ? 10.076 -2.052 -18.063 1.00 88.62 93 GLU A C 1
ATOM 724 O O . GLU A 1 93 ? 10.974 -2.052 -18.917 1.00 88.62 93 GLU A O 1
ATOM 729 N N . ALA A 1 94 ? 10.176 -2.751 -16.929 1.00 86.81 94 ALA A N 1
ATOM 730 C CA . ALA A 1 94 ? 11.350 -3.542 -16.568 1.00 86.81 94 ALA A CA 1
ATOM 731 C C . ALA A 1 94 ? 11.614 -4.672 -17.582 1.00 86.81 94 ALA A C 1
ATOM 733 O O . ALA A 1 94 ? 12.739 -4.849 -18.064 1.00 86.81 94 ALA A O 1
ATOM 734 N N . LEU A 1 95 ? 10.569 -5.405 -17.980 1.00 86.56 95 LEU A N 1
ATOM 735 C CA . LEU A 1 95 ? 10.669 -6.461 -18.991 1.00 86.56 95 LEU A CA 1
ATOM 736 C C . LEU A 1 95 ? 10.983 -5.902 -20.378 1.00 86.56 95 LEU A C 1
ATOM 738 O O . LEU A 1 95 ? 11.677 -6.557 -21.157 1.00 86.56 95 LEU A O 1
ATOM 742 N N . ARG A 1 96 ? 10.489 -4.710 -20.719 1.00 85.88 96 ARG A N 1
ATOM 743 C CA . ARG A 1 96 ? 10.787 -4.066 -22.001 1.00 85.88 96 ARG A CA 1
ATOM 744 C C . ARG A 1 96 ? 12.272 -3.740 -22.121 1.00 85.88 96 ARG A C 1
ATOM 746 O O . ARG A 1 96 ? 12.843 -4.059 -23.163 1.00 85.88 96 ARG A O 1
ATOM 753 N N . LYS A 1 97 ? 12.891 -3.175 -21.078 1.00 79.69 97 LYS A N 1
ATOM 754 C CA . LYS A 1 97 ? 14.345 -2.926 -21.044 1.00 79.69 97 LYS A CA 1
ATOM 755 C C . LYS A 1 97 ? 15.126 -4.235 -21.241 1.00 79.69 97 LYS A C 1
ATOM 757 O O . LYS A 1 97 ? 15.945 -4.324 -22.151 1.00 79.69 97 LYS A O 1
ATOM 762 N N . SER A 1 98 ? 14.770 -5.293 -20.505 1.00 82.50 98 SER A N 1
ATOM 763 C CA . SER A 1 98 ? 15.397 -6.621 -20.647 1.00 82.50 98 SER A CA 1
ATOM 764 C C . SER A 1 98 ? 15.230 -7.237 -22.049 1.00 82.50 98 SER A C 1
ATOM 766 O O . SER A 1 98 ? 16.168 -7.816 -22.595 1.00 82.50 98 SER A O 1
ATOM 768 N N . ARG A 1 99 ? 14.051 -7.096 -22.672 1.00 84.88 99 ARG A N 1
ATOM 769 C CA . ARG A 1 99 ? 13.794 -7.606 -24.031 1.00 84.88 99 ARG A CA 1
ATOM 770 C C . ARG A 1 99 ? 14.609 -6.881 -25.100 1.00 84.88 99 ARG A C 1
ATOM 772 O O . ARG A 1 99 ? 15.023 -7.525 -26.059 1.00 84.88 99 ARG A O 1
ATOM 779 N N . LEU A 1 100 ? 14.793 -5.567 -24.969 1.00 84.44 100 LEU A N 1
ATOM 780 C CA . LEU A 1 100 ? 15.584 -4.770 -25.913 1.00 84.44 100 LEU A CA 1
ATOM 781 C C . LEU A 1 100 ? 17.066 -5.158 -25.846 1.00 84.44 100 LEU A C 1
ATOM 783 O O . LEU A 1 100 ? 17.681 -5.379 -26.889 1.00 84.44 100 LEU A O 1
ATOM 787 N N . ASP A 1 101 ? 17.589 -5.352 -24.635 1.00 81.19 101 ASP A N 1
ATOM 788 C CA . ASP A 1 101 ? 18.961 -5.819 -24.414 1.00 81.19 101 ASP A CA 1
ATOM 789 C C . ASP A 1 101 ? 19.186 -7.224 -25.011 1.00 81.19 101 ASP A C 1
ATOM 791 O O . ASP A 1 101 ? 20.089 -7.438 -25.821 1.00 81.19 101 ASP A O 1
ATOM 795 N N . ALA A 1 102 ? 18.269 -8.166 -24.752 1.00 83.31 102 ALA A N 1
ATOM 796 C CA . ALA A 1 102 ? 18.327 -9.515 -25.327 1.00 83.31 102 ALA A CA 1
ATOM 797 C C . ALA A 1 102 ? 18.201 -9.546 -26.865 1.00 83.31 102 ALA A C 1
ATOM 799 O O . ALA A 1 102 ? 18.715 -10.459 -27.514 1.00 83.31 102 ALA A O 1
ATOM 800 N N . ALA A 1 103 ? 17.515 -8.566 -27.462 1.00 85.94 103 ALA A N 1
ATOM 801 C CA . ALA A 1 103 ? 17.384 -8.426 -28.913 1.00 85.94 103 ALA A CA 1
ATOM 802 C C . ALA A 1 103 ? 18.627 -7.803 -29.581 1.00 85.94 103 ALA A C 1
ATOM 804 O O . ALA A 1 103 ? 18.661 -7.696 -30.810 1.00 85.94 103 ALA A O 1
ATOM 805 N N . GLY A 1 104 ? 19.637 -7.403 -28.800 1.00 83.19 104 GLY A N 1
ATOM 806 C CA . GLY A 1 104 ? 20.836 -6.730 -29.296 1.00 83.19 104 GLY A CA 1
ATOM 807 C C . GLY A 1 104 ? 20.585 -5.278 -29.709 1.00 83.19 104 GLY A C 1
ATOM 808 O O . GLY A 1 104 ? 21.321 -4.749 -30.546 1.00 83.19 104 GLY A O 1
ATOM 809 N N . ASP A 1 105 ? 19.542 -4.636 -29.171 1.00 82.31 105 ASP A N 1
ATOM 810 C CA . ASP A 1 105 ? 19.282 -3.218 -29.414 1.00 82.31 105 ASP A CA 1
ATOM 811 C C . ASP A 1 105 ? 20.253 -2.348 -28.601 1.00 82.31 105 ASP A C 1
ATOM 813 O O . ASP A 1 105 ? 19.990 -1.958 -27.463 1.00 82.31 105 ASP A O 1
ATOM 817 N N . LEU A 1 106 ? 21.386 -2.010 -29.223 1.00 78.00 106 LEU A N 1
ATOM 818 C CA . LEU A 1 106 ? 22.432 -1.162 -28.639 1.00 78.00 106 LEU A CA 1
ATOM 819 C C . LEU A 1 106 ? 21.958 0.266 -28.317 1.00 78.00 106 LEU A C 1
ATOM 821 O O . LEU A 1 106 ? 22.675 1.006 -27.650 1.00 78.00 106 LEU A O 1
ATOM 825 N N . SER A 1 107 ? 20.768 0.669 -28.777 1.00 79.31 107 SER A N 1
ATOM 826 C CA . SER A 1 107 ? 20.205 2.001 -28.517 1.00 79.31 107 SER A CA 1
ATOM 827 C C . SER A 1 107 ? 19.906 2.243 -27.035 1.00 79.31 107 SER A C 1
ATOM 829 O O . SER A 1 107 ? 19.851 3.395 -26.612 1.00 79.31 107 SER A O 1
ATOM 831 N N . SER A 1 108 ? 19.684 1.169 -26.267 1.00 76.12 108 SER A N 1
ATOM 832 C CA . SER A 1 108 ? 19.366 1.223 -24.835 1.00 76.12 108 SER A CA 1
ATOM 833 C C . SER A 1 108 ? 20.574 0.932 -23.937 1.00 76.12 108 SER A C 1
ATOM 835 O O . SER A 1 108 ? 20.406 0.889 -22.721 1.00 76.12 108 SER A O 1
ATOM 837 N N . MET A 1 109 ? 21.762 0.696 -24.507 1.00 79.62 109 MET A N 1
ATOM 838 C CA . MET A 1 109 ? 22.953 0.343 -23.737 1.00 79.62 109 MET A CA 1
ATOM 839 C C . MET A 1 109 ? 23.729 1.604 -23.319 1.00 79.62 109 MET A C 1
ATOM 841 O O . MET A 1 109 ? 23.978 2.467 -24.167 1.00 79.62 109 MET A O 1
ATOM 845 N N . PRO A 1 110 ? 24.170 1.702 -22.053 1.00 81.81 110 PRO A N 1
ATOM 846 C CA . PRO A 1 110 ? 25.056 2.761 -21.578 1.00 81.81 110 PRO A CA 1
ATOM 847 C C . PRO A 1 110 ? 26.291 2.931 -22.457 1.00 81.81 110 PRO A C 1
ATOM 849 O O . PRO A 1 110 ? 27.090 2.008 -22.619 1.00 81.81 110 PRO A O 1
ATOM 852 N N . ILE A 1 111 ? 26.469 4.131 -23.010 1.00 81.94 111 ILE A N 1
ATOM 853 C CA . ILE A 1 111 ? 27.647 4.468 -23.821 1.00 81.94 111 ILE A CA 1
ATOM 854 C C . ILE A 1 111 ? 28.809 4.882 -22.907 1.00 81.94 111 ILE A C 1
ATOM 856 O O . ILE A 1 111 ? 29.975 4.622 -23.220 1.00 81.94 111 ILE A O 1
ATOM 860 N N . HIS A 1 112 ? 28.512 5.510 -21.764 1.00 86.12 112 HIS A N 1
ATOM 861 C CA . HIS A 1 112 ? 29.512 5.976 -20.810 1.00 86.12 112 HIS A CA 1
ATOM 862 C C . HIS A 1 112 ? 29.474 5.191 -19.496 1.00 86.12 112 HIS A C 1
ATOM 864 O O . HIS A 1 112 ? 28.417 4.839 -18.987 1.00 86.12 112 HIS A O 1
ATOM 870 N N . MET A 1 113 ? 30.649 4.991 -18.884 1.00 83.50 113 MET A N 1
ATOM 871 C CA . MET A 1 113 ? 30.771 4.358 -17.559 1.00 83.50 113 MET A CA 1
ATOM 872 C C . MET A 1 113 ? 29.976 5.086 -16.465 1.00 83.50 113 MET A C 1
ATOM 874 O O . MET A 1 113 ? 29.582 4.465 -15.486 1.00 83.50 113 MET A O 1
ATOM 878 N N . ALA A 1 114 ? 29.730 6.389 -16.634 1.00 87.12 114 ALA A N 1
ATOM 879 C CA . ALA A 1 114 ? 28.892 7.167 -15.727 1.00 87.12 114 ALA A CA 1
ATOM 880 C C . ALA A 1 114 ? 27.399 6.791 -15.821 1.00 87.12 114 ALA A C 1
ATOM 882 O O . ALA A 1 114 ? 26.710 6.832 -14.806 1.00 87.12 114 ALA A O 1
ATOM 883 N N . ASP A 1 115 ? 26.923 6.375 -16.998 1.00 87.69 115 ASP A N 1
ATOM 884 C CA . ASP A 1 115 ? 25.509 6.061 -17.240 1.00 87.69 115 ASP A CA 1
ATOM 885 C C . ASP A 1 115 ? 25.123 4.711 -16.611 1.00 87.69 115 ASP A C 1
ATOM 887 O O . ASP A 1 115 ? 24.015 4.556 -16.109 1.00 87.69 115 ASP A O 1
ATOM 891 N N . LEU A 1 116 ? 26.068 3.762 -16.521 1.00 86.81 116 LEU A N 1
ATOM 892 C CA . LEU A 1 116 ? 25.854 2.460 -15.868 1.00 86.81 116 LEU A CA 1
ATOM 893 C C . LEU A 1 116 ? 25.381 2.590 -14.414 1.00 86.81 116 LEU A C 1
ATOM 895 O O . LEU A 1 116 ? 24.549 1.809 -13.956 1.00 86.81 116 LEU A O 1
ATOM 899 N N . GLY A 1 117 ? 25.923 3.563 -13.675 1.00 90.19 117 GLY A N 1
ATOM 900 C CA . GLY A 1 117 ? 25.526 3.801 -12.288 1.00 90.19 117 GLY A CA 1
ATOM 901 C C . GLY A 1 117 ? 24.100 4.340 -12.181 1.00 90.19 117 GLY A C 1
ATOM 902 O O . GLY A 1 117 ? 23.346 3.911 -11.309 1.00 90.19 117 GLY A O 1
ATOM 903 N N . SER A 1 118 ? 23.724 5.254 -13.079 1.00 89.50 118 SER A N 1
ATOM 904 C CA . SER A 1 118 ? 22.369 5.810 -13.142 1.00 89.50 118 SER A CA 1
ATOM 905 C C . SER A 1 118 ? 21.334 4.758 -13.537 1.00 89.50 118 SER A C 1
ATOM 907 O O . SER A 1 118 ? 20.300 4.667 -12.879 1.00 89.50 118 SER A O 1
ATOM 909 N N . ASP A 1 119 ? 21.637 3.928 -14.533 1.00 86.25 119 ASP A N 1
ATOM 910 C CA . ASP A 1 119 ? 20.750 2.852 -14.983 1.00 86.25 119 ASP A CA 1
ATOM 911 C C . ASP A 1 119 ? 20.523 1.804 -13.889 1.00 86.25 119 ASP A C 1
ATOM 913 O O . ASP A 1 119 ? 19.386 1.400 -13.635 1.00 86.25 119 ASP A O 1
ATOM 917 N N . ASN A 1 120 ? 21.588 1.401 -13.187 1.00 87.75 120 ASN A N 1
ATOM 918 C CA . ASN A 1 120 ? 21.470 0.459 -12.076 1.00 87.75 120 ASN A CA 1
ATOM 919 C C . ASN A 1 120 ? 20.642 1.043 -10.920 1.00 87.75 120 ASN A C 1
ATOM 921 O O . ASN A 1 120 ? 19.800 0.348 -10.353 1.00 87.75 120 ASN A O 1
ATOM 925 N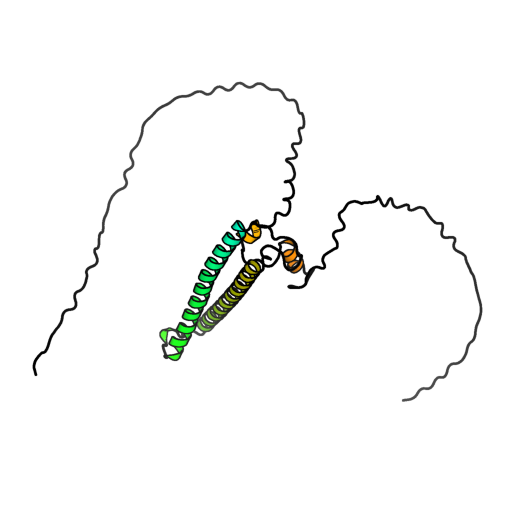 N . PHE A 1 121 ? 20.837 2.326 -10.596 1.00 92.06 121 PHE A N 1
ATOM 926 C CA . PHE A 1 121 ? 20.030 3.011 -9.585 1.00 92.06 121 PHE A CA 1
ATOM 927 C C . PHE A 1 121 ? 18.548 3.071 -9.976 1.00 92.06 121 PHE A C 1
ATOM 929 O O . PHE A 1 121 ? 17.684 2.809 -9.142 1.00 92.06 121 PHE A O 1
ATOM 936 N N . GLU A 1 122 ? 18.236 3.384 -11.236 1.00 89.81 122 GLU A N 1
ATOM 937 C CA . GLU A 1 122 ? 16.852 3.421 -11.719 1.00 89.81 122 GLU A CA 1
ATOM 938 C C . GLU A 1 122 ? 16.196 2.034 -11.645 1.00 89.81 122 GLU A C 1
ATOM 940 O O . GLU A 1 122 ? 15.039 1.915 -11.234 1.00 89.81 122 GLU A O 1
ATOM 945 N N . GLN A 1 123 ? 16.942 0.977 -11.979 1.00 88.81 123 GLN A N 1
ATOM 946 C CA . GLN A 1 123 ? 16.465 -0.399 -11.860 1.00 88.81 123 GLN A CA 1
ATOM 947 C C . GLN A 1 123 ? 16.199 -0.791 -10.400 1.00 88.81 123 GLN A C 1
ATOM 949 O O . GLN A 1 123 ? 15.134 -1.331 -10.099 1.00 88.81 123 GLN A O 1
ATOM 954 N N . GLU A 1 124 ? 17.133 -0.513 -9.488 1.00 92.25 124 GLU A N 1
ATOM 955 C CA . GLU A 1 124 ? 16.967 -0.806 -8.060 1.00 92.25 124 GLU A CA 1
ATOM 956 C C . GLU A 1 124 ? 15.793 -0.022 -7.457 1.00 92.25 124 GLU A C 1
ATOM 958 O O . GLU A 1 124 ? 14.969 -0.582 -6.730 1.00 92.25 124 GLU A O 1
ATOM 963 N N . PHE A 1 125 ? 15.657 1.253 -7.825 1.00 93.56 125 PHE A N 1
ATOM 964 C CA . PHE A 1 125 ? 14.540 2.092 -7.408 1.00 93.56 125 PHE A CA 1
ATOM 965 C C . PHE A 1 125 ? 13.192 1.541 -7.893 1.00 93.56 125 PHE A C 1
ATOM 967 O O . PHE A 1 125 ? 12.254 1.435 -7.100 1.00 93.56 125 PHE A O 1
ATOM 974 N N . ALA A 1 126 ? 13.097 1.138 -9.165 1.00 92.19 126 ALA A N 1
ATOM 975 C CA . ALA A 1 126 ? 11.886 0.536 -9.719 1.00 92.19 126 ALA A CA 1
ATOM 976 C C . ALA A 1 126 ? 11.512 -0.767 -8.992 1.00 92.19 126 ALA A C 1
ATOM 978 O O . ALA A 1 126 ? 10.350 -0.963 -8.636 1.00 92.19 126 ALA A O 1
ATOM 979 N N . LEU A 1 127 ? 12.490 -1.630 -8.699 1.00 91.88 127 LEU A N 1
ATOM 980 C CA . LEU A 1 127 ? 12.264 -2.862 -7.934 1.00 91.88 127 LEU A CA 1
ATOM 981 C C . LEU A 1 127 ? 11.775 -2.576 -6.506 1.00 91.88 127 LEU A C 1
ATOM 983 O O . LEU A 1 127 ? 10.844 -3.232 -6.035 1.00 91.88 127 LEU A O 1
ATOM 987 N N . GLY A 1 128 ? 12.363 -1.584 -5.832 1.00 95.19 128 GLY A N 1
ATOM 988 C CA . GLY A 1 128 ? 11.931 -1.157 -4.500 1.00 95.19 128 GLY A CA 1
ATOM 989 C C . GLY A 1 128 ? 10.498 -0.614 -4.490 1.00 95.19 128 GLY A C 1
ATOM 990 O O . GLY A 1 128 ? 9.710 -0.956 -3.603 1.00 95.19 128 GLY A O 1
ATOM 991 N N . LEU A 1 129 ? 10.133 0.173 -5.507 1.00 94.62 129 LEU A N 1
ATOM 992 C CA . LEU A 1 129 ? 8.769 0.670 -5.685 1.00 94.62 129 LEU A CA 1
ATOM 993 C C . LEU A 1 129 ? 7.776 -0.488 -5.872 1.00 94.62 129 LEU A C 1
ATOM 995 O O . LEU A 1 129 ? 6.794 -0.561 -5.131 1.00 94.62 129 LEU A O 1
ATOM 999 N N . MET A 1 130 ? 8.077 -1.445 -6.757 1.00 94.38 130 MET A N 1
ATOM 1000 C CA . MET A 1 130 ? 7.232 -2.630 -6.969 1.00 94.38 130 MET A CA 1
ATOM 1001 C C . MET A 1 130 ? 7.048 -3.460 -5.697 1.00 94.38 130 MET A C 1
ATOM 1003 O O . MET A 1 130 ? 5.946 -3.943 -5.426 1.00 94.38 130 MET A O 1
ATOM 1007 N N . ASP A 1 131 ? 8.110 -3.656 -4.911 1.00 95.56 131 ASP A N 1
ATOM 1008 C CA . ASP A 1 131 ? 8.022 -4.405 -3.653 1.00 95.56 131 ASP A CA 1
ATOM 1009 C C . ASP A 1 131 ? 7.111 -3.690 -2.642 1.00 95.56 131 ASP A C 1
ATOM 1011 O O . ASP A 1 131 ? 6.277 -4.322 -1.985 1.00 95.56 131 ASP A O 1
ATOM 1015 N N . SER A 1 132 ? 7.197 -2.358 -2.569 1.00 96.06 132 SER A N 1
ATOM 1016 C CA . SER A 1 132 ? 6.316 -1.553 -1.718 1.00 96.06 132 SER A CA 1
ATOM 1017 C C . SER A 1 132 ? 4.841 -1.647 -2.139 1.00 96.06 132 SER A C 1
ATOM 1019 O O . SER A 1 132 ? 3.975 -1.882 -1.294 1.00 96.06 132 SER A O 1
ATOM 1021 N N . GLU A 1 133 ? 4.543 -1.575 -3.438 1.00 95.44 133 GLU A N 1
ATOM 1022 C CA . GLU A 1 133 ? 3.177 -1.695 -3.961 1.00 95.44 133 GLU A CA 1
ATOM 1023 C C . GLU A 1 133 ? 2.603 -3.094 -3.717 1.00 95.44 133 GLU A C 1
ATOM 1025 O O . GLU A 1 133 ? 1.454 -3.237 -3.290 1.00 95.44 133 GLU A O 1
ATOM 1030 N N . ARG A 1 134 ? 3.416 -4.143 -3.897 1.00 95.75 134 ARG A N 1
ATOM 1031 C CA . ARG A 1 134 ? 3.033 -5.529 -3.582 1.00 95.75 134 ARG A CA 1
ATOM 1032 C C . ARG A 1 134 ? 2.713 -5.721 -2.100 1.00 95.75 134 ARG A C 1
ATOM 1034 O O . ARG A 1 134 ? 1.748 -6.420 -1.778 1.00 95.75 134 ARG A O 1
ATOM 1041 N N . LYS A 1 135 ? 3.469 -5.093 -1.194 1.00 96.25 135 LYS A N 1
ATOM 1042 C CA . LYS A 1 135 ? 3.151 -5.093 0.247 1.00 96.25 135 LYS A CA 1
ATOM 1043 C C . LYS A 1 135 ? 1.794 -4.443 0.506 1.00 96.25 135 LYS A C 1
ATOM 1045 O O . LYS A 1 135 ? 0.959 -5.053 1.172 1.00 96.25 135 LYS A O 1
ATOM 1050 N N . ILE A 1 136 ? 1.522 -3.286 -0.096 1.00 95.94 136 ILE A N 1
ATOM 1051 C CA . ILE A 1 136 ? 0.225 -2.606 0.051 1.00 95.94 136 ILE A CA 1
ATOM 1052 C C . ILE A 1 136 ? -0.919 -3.457 -0.528 1.00 95.94 136 ILE A C 1
ATOM 1054 O O . ILE A 1 136 ? -1.975 -3.574 0.096 1.00 95.94 136 ILE A O 1
ATOM 1058 N N . LEU A 1 137 ? 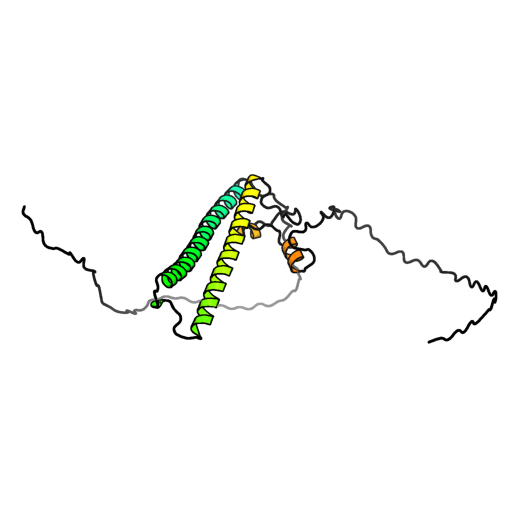-0.727 -4.124 -1.671 1.00 96.81 137 LEU A N 1
ATOM 1059 C CA . LEU A 1 137 ? -1.720 -5.054 -2.230 1.00 96.81 137 LEU A CA 1
ATOM 1060 C C . LEU A 1 137 ? -2.060 -6.189 -1.251 1.00 96.81 137 LEU A C 1
ATOM 1062 O O . LEU A 1 137 ? -3.234 -6.550 -1.101 1.00 96.81 137 LEU A O 1
ATOM 1066 N N . ASN A 1 138 ? -1.058 -6.725 -0.551 1.00 96.69 138 ASN A N 1
ATOM 1067 C CA . ASN A 1 138 ? -1.268 -7.729 0.492 1.00 96.69 138 ASN A CA 1
ATOM 1068 C C . ASN A 1 138 ? -2.039 -7.154 1.691 1.00 96.69 138 ASN A C 1
ATOM 1070 O O . ASN A 1 138 ? -2.955 -7.810 2.196 1.00 96.69 138 ASN A O 1
ATOM 1074 N N . GLU A 1 139 ? -1.740 -5.924 2.111 1.00 95.94 139 GLU A N 1
ATOM 1075 C CA . GLU A 1 139 ? -2.476 -5.234 3.179 1.00 95.94 139 GLU A CA 1
ATOM 1076 C C . GLU A 1 139 ? -3.944 -4.983 2.803 1.00 95.94 139 GLU A C 1
ATOM 1078 O O . GLU A 1 139 ? -4.842 -5.213 3.618 1.00 95.94 139 GLU A O 1
ATOM 1083 N N . ILE A 1 140 ? -4.217 -4.583 1.557 1.00 97.00 140 ILE A N 1
ATOM 1084 C CA . ILE A 1 140 ? -5.583 -4.406 1.043 1.00 97.00 140 ILE A CA 1
ATOM 1085 C C . ILE A 1 140 ? -6.330 -5.742 1.029 1.00 97.00 140 ILE A C 1
ATOM 1087 O O . ILE A 1 140 ? -7.483 -5.811 1.463 1.00 97.00 140 ILE A O 1
ATOM 1091 N N . ARG A 1 141 ? -5.677 -6.826 0.595 1.00 96.56 141 ARG A N 1
ATOM 1092 C CA . ARG A 1 141 ? -6.265 -8.172 0.635 1.00 96.56 141 ARG A CA 1
ATOM 1093 C C . ARG A 1 141 ? -6.611 -8.589 2.066 1.00 96.56 141 ARG A C 1
ATOM 1095 O O . ARG A 1 141 ? -7.709 -9.093 2.300 1.00 96.56 141 ARG A O 1
ATOM 1102 N N . ALA A 1 142 ? -5.715 -8.344 3.020 1.00 95.88 142 ALA A N 1
ATOM 1103 C CA . ALA A 1 142 ? -5.970 -8.604 4.434 1.00 95.88 142 ALA A CA 1
ATOM 1104 C C . ALA A 1 142 ? -7.111 -7.724 4.983 1.00 95.88 142 ALA A C 1
ATOM 1106 O O . ALA A 1 142 ? -7.938 -8.186 5.767 1.00 95.88 142 ALA A O 1
ATOM 1107 N N . ALA A 1 143 ? -7.210 -6.462 4.556 1.00 95.75 143 ALA A N 1
ATOM 1108 C CA . ALA A 1 143 ? -8.316 -5.577 4.921 1.00 95.75 143 ALA A CA 1
ATOM 1109 C C . ALA A 1 143 ? -9.671 -6.081 4.395 1.00 95.75 143 ALA A C 1
ATOM 1111 O O . ALA A 1 143 ? -10.644 -6.091 5.149 1.00 95.75 143 ALA A O 1
ATOM 1112 N N . LEU A 1 144 ? -9.730 -6.564 3.150 1.00 96.38 144 LEU A N 1
ATOM 1113 C CA . LEU A 1 144 ? -10.933 -7.185 2.582 1.00 96.38 144 LEU A CA 1
ATOM 1114 C C . LEU A 1 144 ? -11.340 -8.447 3.357 1.00 96.38 144 LEU A C 1
ATOM 1116 O O . LEU A 1 144 ? -12.509 -8.597 3.702 1.00 96.38 144 LEU A O 1
ATOM 1120 N N . GLN A 1 145 ? -10.379 -9.297 3.731 1.00 96.19 145 GLN A N 1
ATOM 1121 C CA . GLN A 1 145 ? -10.656 -10.465 4.578 1.00 96.19 145 GLN A CA 1
ATOM 1122 C C . GLN A 1 145 ? -11.220 -10.072 5.952 1.00 96.19 145 GLN A C 1
ATOM 1124 O O . GLN A 1 145 ? -12.153 -10.708 6.437 1.00 96.19 145 GLN A O 1
ATOM 1129 N N . ARG A 1 146 ? -10.711 -8.997 6.571 1.00 94.19 146 ARG A N 1
ATOM 1130 C CA . ARG A 1 146 ? -11.257 -8.461 7.833 1.00 94.19 146 ARG A CA 1
ATOM 1131 C C . ARG A 1 146 ? -12.683 -7.930 7.680 1.00 94.19 146 ARG A C 1
ATOM 1133 O O . ARG A 1 146 ? -13.466 -8.008 8.626 1.00 94.19 146 ARG A O 1
ATOM 1140 N N . ILE A 1 147 ? -13.033 -7.396 6.509 1.00 94.62 147 ILE A N 1
ATOM 1141 C CA . ILE A 1 147 ? -14.413 -6.999 6.198 1.00 94.62 147 ILE A CA 1
ATOM 1142 C C . ILE A 1 147 ? -15.311 -8.234 6.145 1.00 94.62 147 ILE A C 1
ATOM 1144 O O . ILE A 1 147 ? -16.349 -8.241 6.806 1.00 94.62 147 ILE A O 1
AT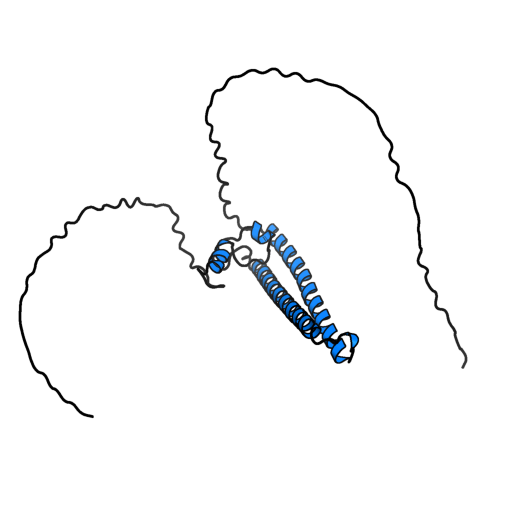OM 1148 N N . ASP A 1 148 ? -14.889 -9.288 5.443 1.00 94.50 148 ASP A N 1
ATOM 1149 C CA . ASP A 1 148 ? -15.658 -10.533 5.332 1.00 94.50 148 ASP A CA 1
ATOM 1150 C C . ASP A 1 148 ? -15.829 -11.235 6.697 1.00 94.50 148 ASP A C 1
ATOM 1152 O O . ASP A 1 148 ? -16.877 -11.815 6.975 1.00 94.50 148 ASP A O 1
ATOM 1156 N N . GLN A 1 149 ? -14.834 -11.130 7.585 1.00 93.12 149 GLN A N 1
ATOM 1157 C CA . GLN A 1 149 ? -14.884 -11.646 8.963 1.00 93.12 149 GLN A CA 1
ATOM 1158 C C . GLN A 1 149 ? -15.638 -10.733 9.949 1.00 93.12 149 GLN A C 1
ATOM 1160 O O . GLN A 1 149 ? -15.871 -11.123 11.092 1.00 93.12 149 GLN A O 1
ATOM 1165 N N . GLY A 1 150 ? -15.993 -9.507 9.553 1.00 90.75 150 GLY A N 1
ATOM 1166 C CA . GLY A 1 150 ? -16.646 -8.529 10.430 1.00 90.75 150 GLY A CA 1
ATOM 1167 C C . GLY A 1 150 ? -15.742 -7.904 11.505 1.00 90.75 150 GLY A C 1
ATOM 1168 O O . GLY A 1 150 ? -16.248 -7.273 12.433 1.00 90.75 150 GLY A O 1
ATOM 1169 N N . THR A 1 151 ? -14.418 -8.045 11.395 1.00 91.44 151 THR A N 1
ATOM 1170 C CA . THR A 1 151 ? -13.415 -7.493 12.331 1.00 91.44 151 THR A CA 1
ATOM 1171 C C . THR A 1 151 ? -12.801 -6.172 11.850 1.00 91.44 151 THR A C 1
ATOM 1173 O O . THR A 1 151 ? -11.937 -5.592 12.514 1.00 91.44 151 THR A O 1
ATOM 1176 N N . PHE A 1 152 ? -13.246 -5.660 10.699 1.00 93.25 152 PHE A N 1
ATOM 1177 C CA . PHE A 1 152 ? -12.747 -4.415 10.123 1.00 93.25 152 PHE A CA 1
ATOM 1178 C C . PHE A 1 152 ? -12.922 -3.208 11.062 1.00 93.25 152 PHE A C 1
ATOM 1180 O O . PHE A 1 152 ? -13.974 -2.995 11.667 1.00 93.25 152 PHE A O 1
ATOM 1187 N N . GLY A 1 153 ? -11.877 -2.382 11.153 1.00 90.88 153 GLY A N 1
ATOM 1188 C CA . GLY A 1 153 ? -11.848 -1.205 12.025 1.00 90.88 153 GLY A CA 1
ATOM 1189 C C . GLY A 1 153 ? -11.457 -1.493 13.478 1.00 90.88 153 GLY A C 1
ATOM 1190 O O . GLY A 1 153 ? -11.545 -0.588 14.309 1.00 90.88 153 GLY A O 1
ATOM 1191 N N . ILE A 1 154 ? -11.003 -2.707 13.795 1.00 92.69 154 ILE A N 1
ATOM 1192 C CA . ILE A 1 154 ? -10.407 -3.067 15.089 1.00 92.69 154 ILE A CA 1
ATOM 1193 C C . ILE A 1 154 ? -8.888 -3.202 14.911 1.00 92.69 154 ILE A C 1
ATOM 1195 O O . ILE A 1 154 ? -8.424 -3.786 13.933 1.00 92.69 154 ILE A O 1
ATOM 1199 N N . CYS A 1 155 ? -8.114 -2.627 15.834 1.00 92.75 155 CYS A N 1
ATOM 1200 C CA . CYS A 1 155 ? -6.658 -2.741 15.852 1.00 92.75 155 CYS A CA 1
ATOM 1201 C C . CYS A 1 155 ? -6.238 -4.158 16.252 1.00 92.75 155 CYS A C 1
ATOM 1203 O O . CYS A 1 155 ? -6.656 -4.642 17.301 1.00 92.75 155 CYS A O 1
ATOM 1205 N N . GLU A 1 156 ? -5.363 -4.793 15.476 1.00 91.19 156 GLU A N 1
ATOM 1206 C CA . GLU A 1 156 ? -4.882 -6.148 15.790 1.00 91.19 156 GLU A CA 1
ATOM 1207 C C . GLU A 1 156 ? -3.886 -6.201 16.955 1.00 91.19 156 GLU A C 1
ATOM 1209 O O . GLU A 1 156 ? -3.765 -7.234 17.606 1.00 91.19 156 GLU A O 1
ATOM 1214 N N . GLY A 1 157 ? -3.203 -5.087 17.225 1.00 89.19 157 GLY A N 1
ATOM 1215 C CA . GLY A 1 157 ? -2.208 -4.985 18.288 1.00 89.19 157 GLY A CA 1
ATOM 1216 C C . GLY A 1 157 ? -2.803 -4.711 19.668 1.00 89.19 157 GLY A C 1
ATOM 1217 O O . GLY A 1 157 ? -2.392 -5.325 20.640 1.00 89.19 157 GLY A O 1
ATOM 1218 N N . THR A 1 158 ? -3.793 -3.815 19.760 1.00 88.88 158 THR A N 1
ATOM 1219 C CA . THR A 1 158 ? -4.402 -3.393 21.042 1.00 88.88 158 THR A CA 1
ATOM 1220 C C . THR A 1 158 ? -5.849 -3.842 21.228 1.00 88.88 158 THR A C 1
ATOM 1222 O O . THR A 1 158 ? -6.425 -3.614 22.287 1.00 88.88 158 THR A O 1
ATOM 1225 N N . GLY A 1 159 ? -6.515 -4.353 20.186 1.00 88.88 159 GLY A N 1
ATOM 1226 C CA . GLY A 1 159 ? -7.961 -4.619 20.209 1.00 88.88 159 GLY A CA 1
ATOM 1227 C C . GLY A 1 159 ? -8.843 -3.360 20.272 1.00 88.88 159 GLY A C 1
ATOM 1228 O O . GLY A 1 159 ? -10.071 -3.455 20.275 1.00 88.88 159 GLY A O 1
ATOM 1229 N N . LYS A 1 160 ? -8.251 -2.156 20.305 1.00 89.69 160 LYS A N 1
ATOM 1230 C CA . LYS A 1 160 ? -8.971 -0.873 20.361 1.00 89.69 160 LYS A CA 1
ATOM 1231 C C . LYS A 1 160 ? -9.515 -0.510 18.961 1.00 89.69 160 LYS A C 1
ATOM 1233 O O . LYS A 1 160 ? -8.897 -0.848 17.950 1.00 89.69 160 LYS A O 1
ATOM 1238 N N . PRO A 1 161 ? -10.662 0.189 18.851 1.00 91.38 161 PRO A N 1
ATOM 1239 C CA . PRO A 1 161 ? -11.208 0.587 17.553 1.00 91.38 161 PRO A CA 1
ATOM 1240 C C . PRO A 1 161 ? -10.325 1.638 16.868 1.00 91.38 161 PRO A C 1
ATOM 1242 O O . PRO A 1 161 ? -9.851 2.582 17.505 1.00 91.38 161 PRO A O 1
ATOM 1245 N N . ILE A 1 162 ? -10.141 1.505 15.556 1.00 92.56 162 ILE A N 1
ATOM 1246 C CA . ILE A 1 162 ? -9.356 2.428 14.733 1.00 92.56 162 ILE A CA 1
ATOM 1247 C C . ILE A 1 162 ? -10.181 3.692 14.460 1.00 92.56 162 ILE A C 1
ATOM 1249 O O . ILE A 1 162 ? -11.364 3.639 14.119 1.00 92.56 162 ILE A O 1
ATOM 1253 N N . ALA A 1 163 ? -9.555 4.863 14.601 1.00 92.06 163 ALA A N 1
ATOM 1254 C CA . ALA A 1 163 ? -10.211 6.137 14.332 1.00 92.06 163 ALA A CA 1
ATOM 1255 C C . ALA A 1 163 ? -10.652 6.242 12.860 1.00 92.06 163 ALA A C 1
ATOM 1257 O O . ALA A 1 163 ? -9.854 6.021 11.950 1.00 92.06 163 ALA A O 1
ATOM 1258 N N . LYS A 1 164 ? -11.894 6.686 12.614 1.00 92.00 164 LYS A N 1
ATOM 1259 C CA . LYS A 1 164 ? -12.436 6.877 11.251 1.00 92.00 164 LYS A CA 1
ATOM 1260 C C . LYS A 1 164 ? -11.572 7.796 10.384 1.00 92.00 164 LYS A C 1
ATOM 1262 O O . LYS A 1 164 ? -11.405 7.541 9.202 1.00 92.00 164 LYS A O 1
ATOM 1267 N N . ALA A 1 165 ? -10.983 8.835 10.979 1.00 92.19 165 ALA A N 1
ATOM 1268 C CA . ALA A 1 165 ? -10.065 9.732 10.277 1.00 92.19 165 ALA A CA 1
ATOM 1269 C C . ALA A 1 165 ? -8.854 8.984 9.689 1.00 92.19 165 ALA A C 1
ATOM 1271 O O . ALA A 1 165 ? -8.435 9.299 8.580 1.00 92.19 165 ALA A O 1
ATOM 1272 N N . ARG A 1 166 ? -8.344 7.959 10.391 1.00 92.62 166 ARG A N 1
ATOM 1273 C CA . ARG A 1 166 ? -7.258 7.106 9.895 1.00 92.62 166 ARG A CA 1
ATOM 1274 C C . ARG A 1 166 ? -7.736 6.215 8.756 1.00 92.62 166 ARG A C 1
ATOM 1276 O O . ARG A 1 166 ? -7.081 6.205 7.731 1.00 92.62 166 ARG A O 1
ATOM 1283 N N . LEU A 1 167 ? -8.884 5.549 8.899 1.00 93.38 167 LEU A N 1
ATOM 1284 C CA . LEU A 1 167 ? -9.449 4.696 7.839 1.00 93.38 167 LEU A CA 1
ATOM 1285 C C . LEU A 1 167 ? -9.810 5.482 6.569 1.00 93.38 167 LEU A C 1
ATOM 1287 O O . LEU A 1 167 ? -9.732 4.951 5.469 1.00 93.38 167 LEU A O 1
ATOM 1291 N N . ASN A 1 168 ? -10.178 6.758 6.703 1.00 92.56 168 ASN A N 1
ATOM 1292 C CA . ASN A 1 168 ? -10.429 7.631 5.556 1.00 92.56 168 ASN A CA 1
ATOM 1293 C C . ASN A 1 168 ? -9.142 8.033 4.822 1.00 92.56 168 ASN A C 1
ATOM 1295 O O . ASN A 1 168 ? -9.184 8.253 3.618 1.00 92.56 168 ASN A O 1
ATOM 1299 N N . ALA A 1 169 ? -8.025 8.169 5.542 1.00 93.50 169 ALA A N 1
ATOM 1300 C CA . ALA A 1 169 ? -6.728 8.503 4.956 1.00 93.50 169 ALA A CA 1
ATOM 1301 C C . ALA A 1 169 ? -6.012 7.260 4.404 1.00 93.50 169 ALA A C 1
ATOM 1303 O O . ALA A 1 169 ? -5.462 7.294 3.310 1.00 93.50 169 ALA A O 1
ATOM 1304 N N . ASN A 1 170 ? -6.042 6.165 5.162 1.00 94.12 170 ASN A N 1
ATOM 1305 C CA . ASN A 1 170 ? -5.493 4.869 4.804 1.00 94.12 170 ASN A CA 1
ATOM 1306 C C . ASN A 1 170 ? -6.520 3.767 5.161 1.00 94.12 170 ASN A C 1
ATOM 1308 O O . ASN A 1 170 ? -6.621 3.373 6.331 1.00 94.12 170 ASN A O 1
ATOM 1312 N N . PRO A 1 171 ? -7.280 3.258 4.173 1.00 93.88 171 PRO A N 1
ATOM 1313 C CA . PRO A 1 171 ? -8.345 2.286 4.410 1.00 93.88 171 PRO A CA 1
ATOM 1314 C C . PRO A 1 171 ? -7.852 0.863 4.696 1.00 93.88 171 PRO A C 1
ATOM 1316 O O . PRO A 1 171 ? -8.612 0.069 5.250 1.00 93.88 171 PRO A O 1
ATOM 1319 N N . TRP A 1 172 ? -6.605 0.522 4.360 1.00 95.31 172 TRP A N 1
ATOM 1320 C CA . TRP A 1 172 ? -6.035 -0.807 4.615 1.00 95.31 172 TRP A CA 1
ATOM 1321 C C . TRP A 1 172 ? -5.300 -0.904 5.961 1.00 95.31 172 TRP A C 1
ATOM 1323 O O . TRP A 1 172 ? -4.834 -1.980 6.335 1.00 95.31 172 TRP A O 1
ATOM 1333 N N . ALA A 1 173 ? -5.259 0.183 6.741 1.00 94.56 173 ALA A N 1
ATOM 1334 C CA . ALA A 1 173 ? -4.583 0.242 8.034 1.00 94.56 173 ALA A CA 1
ATOM 1335 C C . ALA A 1 173 ? -4.934 -0.942 8.968 1.00 94.56 173 ALA A C 1
ATOM 1337 O O . ALA A 1 173 ? -6.101 -1.262 9.230 1.00 94.56 173 ALA A O 1
ATOM 1338 N N . ARG A 1 174 ? -3.893 -1.594 9.498 1.00 92.88 174 ARG A N 1
ATOM 1339 C CA . ARG A 1 174 ? -3.993 -2.724 10.440 1.00 92.88 174 ARG A CA 1
ATOM 1340 C C . ARG A 1 174 ? -4.054 -2.285 11.907 1.00 92.88 174 ARG A C 1
ATOM 1342 O O . ARG A 1 174 ? -4.763 -2.884 12.714 1.00 92.88 174 ARG A O 1
ATOM 1349 N N . TYR A 1 175 ? -3.348 -1.204 12.229 1.00 93.19 175 TYR A N 1
ATOM 1350 C CA . TYR A 1 175 ? -3.110 -0.754 13.599 1.00 93.19 175 TYR A CA 1
ATOM 1351 C C . TYR A 1 175 ? -3.729 0.617 13.904 1.00 93.19 175 TYR A C 1
ATOM 1353 O O . TYR A 1 175 ? -3.962 1.434 13.009 1.00 93.19 175 TYR A O 1
ATOM 1361 N N . CYS A 1 176 ? -3.996 0.887 15.186 1.00 92.56 176 CYS A N 1
ATOM 1362 C CA . CYS A 1 176 ? -4.378 2.216 15.665 1.00 92.56 176 CYS A CA 1
ATOM 1363 C C . CYS A 1 176 ? -3.155 3.140 15.802 1.00 92.56 176 CYS A C 1
ATOM 1365 O O . CYS A 1 176 ? -2.011 2.708 15.679 1.00 92.56 176 CYS A O 1
ATOM 1367 N N . ILE A 1 177 ? -3.401 4.441 16.002 1.00 92.00 177 ILE A N 1
ATOM 1368 C CA . ILE A 1 177 ? -2.331 5.448 16.150 1.00 92.00 177 ILE A CA 1
ATOM 1369 C C . ILE A 1 177 ? -1.494 5.149 17.390 1.00 92.00 177 ILE A C 1
ATOM 1371 O O . ILE A 1 177 ? -0.277 5.174 17.302 1.00 92.00 177 ILE A O 1
ATOM 1375 N N . ASP A 1 178 ? -2.144 4.779 18.492 1.00 91.56 178 ASP A N 1
ATOM 1376 C CA . ASP A 1 178 ? -1.459 4.466 19.746 1.00 91.56 178 ASP A CA 1
ATOM 1377 C C . ASP A 1 178 ? -0.495 3.281 19.581 1.00 91.56 178 ASP A C 1
ATOM 1379 O O . ASP A 1 178 ? 0.653 3.373 19.986 1.00 91.56 178 ASP A O 1
ATOM 1383 N N . TYR A 1 179 ? -0.925 2.205 18.910 1.00 92.06 179 TYR A N 1
ATOM 1384 C CA . TYR A 1 179 ? -0.061 1.049 18.650 1.00 92.06 179 TYR A CA 1
ATOM 1385 C C . TYR A 1 179 ? 1.092 1.396 17.708 1.00 92.06 179 TYR A C 1
ATOM 1387 O O . TYR A 1 179 ? 2.231 1.048 17.982 1.00 92.06 179 TYR A O 1
ATOM 1395 N N . ALA A 1 180 ? 0.807 2.110 16.613 1.00 91.06 180 ALA A N 1
ATOM 1396 C CA . ALA A 1 180 ? 1.851 2.539 15.683 1.00 91.06 180 ALA A CA 1
ATOM 1397 C C . ALA A 1 180 ? 2.914 3.392 16.393 1.00 91.06 180 ALA A C 1
ATOM 1399 O O . ALA A 1 180 ? 4.102 3.188 16.187 1.00 91.06 180 ALA A O 1
ATOM 1400 N N . ARG A 1 181 ? 2.484 4.274 17.300 1.00 92.94 181 ARG A N 1
ATOM 1401 C CA . ARG A 1 181 ? 3.379 5.085 18.122 1.00 92.94 181 ARG A CA 1
ATOM 1402 C C . ARG A 1 18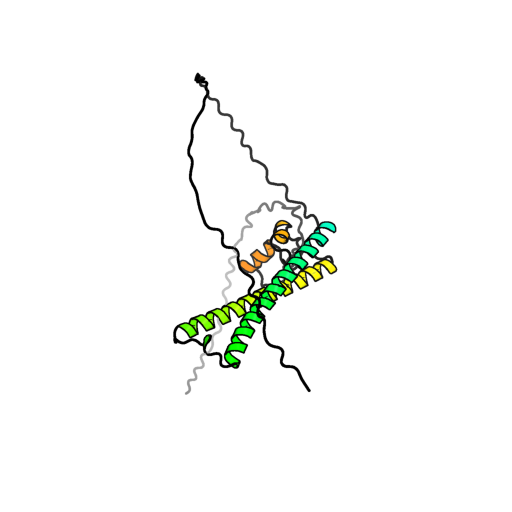1 ? 4.242 4.239 19.060 1.00 92.94 181 ARG A C 1
ATOM 1404 O O . ARG A 1 181 ? 5.428 4.504 19.171 1.00 92.94 181 ARG A O 1
ATOM 1411 N N . MET A 1 182 ? 3.669 3.225 19.707 1.00 91.62 182 MET A N 1
ATOM 1412 C CA . MET A 1 182 ? 4.431 2.320 20.577 1.00 91.62 182 MET A CA 1
ATOM 1413 C C . MET A 1 182 ? 5.501 1.540 19.798 1.00 91.62 182 MET A C 1
ATOM 1415 O O . MET A 1 182 ? 6.599 1.353 20.313 1.00 91.62 182 MET A O 1
ATOM 1419 N N . VAL A 1 183 ? 5.199 1.113 18.563 1.00 92.88 183 VAL A N 1
ATOM 1420 C CA . VAL A 1 183 ? 6.181 0.461 17.675 1.00 92.88 183 VAL A CA 1
ATOM 1421 C C . VAL A 1 183 ? 7.296 1.440 17.295 1.00 92.88 183 VAL A C 1
ATOM 1423 O O . VAL A 1 183 ? 8.468 1.094 17.383 1.00 92.88 183 VAL A O 1
ATOM 1426 N N . GLU A 1 184 ? 6.950 2.675 16.919 1.00 91.50 184 GLU A N 1
ATOM 1427 C CA . GLU A 1 184 ? 7.929 3.712 16.550 1.00 91.50 184 GLU A CA 1
ATOM 1428 C C . GLU A 1 184 ? 8.829 4.132 17.723 1.00 91.50 184 GLU A C 1
ATOM 1430 O O . GLU A 1 184 ? 10.020 4.369 17.533 1.00 91.50 184 GLU A O 1
ATOM 1435 N N . GLU A 1 185 ? 8.280 4.207 18.937 1.00 92.62 185 GLU A N 1
ATOM 1436 C CA . GLU A 1 185 ? 9.033 4.500 20.164 1.00 92.62 185 GLU A CA 1
ATOM 1437 C C . GLU A 1 185 ? 9.848 3.285 20.660 1.00 92.62 185 GLU A C 1
ATOM 1439 O O . GLU A 1 185 ? 10.635 3.419 21.595 1.00 92.62 185 GLU A O 1
ATOM 1444 N N . GLY A 1 186 ? 9.694 2.109 20.037 1.00 90.50 186 GLY A N 1
ATOM 1445 C CA . GLY A 1 186 ? 10.420 0.886 20.390 1.00 90.50 186 GLY A CA 1
ATOM 1446 C C . GLY A 1 186 ? 9.929 0.205 21.671 1.00 90.50 186 GLY A C 1
ATOM 1447 O O . GLY A 1 186 ? 10.632 -0.644 22.215 1.00 90.50 186 GLY A O 1
ATOM 1448 N N . LEU A 1 187 ? 8.734 0.555 22.161 1.00 87.50 187 LEU A N 1
ATOM 1449 C CA . LEU A 1 187 ? 8.128 -0.070 23.344 1.00 87.50 187 LEU A CA 1
ATOM 1450 C C . LEU A 1 187 ? 7.637 -1.496 23.060 1.00 87.50 187 LEU A C 1
ATOM 1452 O O . LEU A 1 187 ? 7.512 -2.295 23.985 1.00 87.50 187 LEU A O 1
ATOM 1456 N N . ILE A 1 188 ? 7.329 -1.803 21.798 1.00 87.75 188 ILE A N 1
ATOM 1457 C CA . ILE A 1 188 ? 6.848 -3.112 21.344 1.00 87.75 188 ILE A CA 1
ATOM 1458 C C . ILE A 1 188 ? 7.431 -3.452 19.972 1.00 87.75 188 ILE A C 1
ATOM 1460 O O . ILE A 1 188 ? 7.664 -2.564 19.149 1.00 87.75 188 ILE A O 1
ATOM 1464 N N . LEU A 1 189 ? 7.626 -4.745 19.707 1.00 86.94 189 LEU A N 1
ATOM 1465 C CA . LEU A 1 189 ? 8.032 -5.232 18.390 1.00 86.94 189 LEU A CA 1
ATOM 1466 C C . LEU A 1 189 ? 6.834 -5.276 17.434 1.00 86.94 189 LEU A C 1
ATOM 1468 O O . LEU A 1 189 ? 5.690 -5.506 17.834 1.00 86.94 189 LEU A O 1
ATOM 1472 N N . GLU A 1 190 ? 7.094 -5.060 16.146 1.00 80.81 190 GLU A N 1
ATOM 1473 C CA . GLU A 1 190 ? 6.053 -5.074 15.123 1.00 80.81 190 GLU A CA 1
ATOM 1474 C C . GLU A 1 190 ? 5.367 -6.450 15.060 1.00 80.81 190 GLU A C 1
ATOM 1476 O O . GLU A 1 190 ? 6.001 -7.476 14.824 1.00 80.81 190 GLU A O 1
ATOM 1481 N N . GLY A 1 191 ? 4.049 -6.479 15.283 1.00 79.25 191 GLY A N 1
ATOM 1482 C CA . GLY A 1 191 ? 3.257 -7.713 15.281 1.00 79.25 191 GLY A CA 1
ATOM 1483 C C . GLY A 1 191 ? 3.037 -8.341 16.659 1.00 79.25 191 GLY A C 1
ATOM 1484 O O . GLY A 1 191 ? 2.146 -9.186 16.784 1.00 79.25 191 GLY A O 1
ATOM 1485 N N . GLU A 1 192 ? 3.751 -7.890 17.693 1.00 84.00 192 GLU A N 1
ATOM 1486 C CA . GLU A 1 192 ? 3.489 -8.268 19.084 1.00 84.00 192 GLU A CA 1
ATOM 1487 C C . GLU A 1 192 ? 2.139 -7.684 19.525 1.00 84.00 192 GLU A C 1
ATOM 1489 O O . GLU A 1 192 ? 1.849 -6.504 19.298 1.00 84.00 192 GLU A O 1
ATOM 1494 N N . LYS A 1 193 ? 1.276 -8.491 20.145 1.00 81.00 193 LYS A N 1
ATOM 1495 C CA . LYS A 1 193 ? 0.032 -7.968 20.720 1.00 81.00 193 LYS A CA 1
ATOM 1496 C C . LYS A 1 193 ? 0.347 -7.328 22.060 1.00 81.00 193 LYS A C 1
ATOM 1498 O O . LYS A 1 193 ? 0.992 -7.948 22.897 1.00 81.00 193 LYS A O 1
ATOM 1503 N N . VAL A 1 194 ? -0.161 -6.117 22.275 1.00 77.75 194 VAL A N 1
ATOM 1504 C CA . VAL A 1 194 ? -0.128 -5.519 23.609 1.00 77.75 194 VAL A CA 1
ATOM 1505 C C . VAL A 1 194 ? -1.027 -6.393 24.479 1.00 77.75 194 VAL A C 1
ATOM 1507 O O . VAL A 1 194 ? -2.175 -6.634 24.073 1.00 77.75 194 VAL A O 1
ATOM 1510 N N . PRO A 1 195 ? -0.533 -6.912 25.618 1.00 68.75 195 PRO A N 1
ATOM 1511 C CA . PRO A 1 195 ? -1.391 -7.619 26.551 1.00 68.75 195 PRO A CA 1
ATOM 1512 C C . PRO A 1 195 ? -2.586 -6.716 26.835 1.00 68.75 195 PRO A C 1
ATOM 1514 O O . PRO A 1 195 ? -2.436 -5.502 26.979 1.00 68.75 195 PRO A O 1
ATOM 1517 N N . ALA A 1 196 ? -3.785 -7.292 26.793 1.00 62.19 196 ALA A N 1
ATOM 1518 C CA . ALA A 1 196 ? -4.985 -6.559 27.136 1.00 62.19 196 ALA A CA 1
ATOM 1519 C C . ALA A 1 196 ? -4.861 -6.206 28.617 1.00 62.19 196 ALA A C 1
ATOM 1521 O O . ALA A 1 196 ? -5.215 -7.020 29.460 1.00 62.19 196 ALA A O 1
ATOM 1522 N N . GLU A 1 197 ? -4.278 -5.042 28.906 1.00 57.25 197 GLU A N 1
ATOM 1523 C CA . GLU A 1 197 ? -4.324 -4.404 30.212 1.00 57.25 197 GLU A CA 1
ATOM 1524 C C . GLU A 1 197 ? -5.782 -4.507 30.666 1.00 57.25 197 GLU A C 1
ATOM 1526 O O . GLU A 1 197 ? -6.697 -4.021 29.981 1.00 57.25 197 GLU A O 1
ATOM 1531 N N . GLU A 1 198 ? -6.007 -5.300 31.717 1.00 49.44 198 GLU A N 1
ATOM 1532 C CA . GLU A 1 198 ? -7.314 -5.420 32.336 1.00 49.44 198 GLU A CA 1
ATOM 1533 C C . GLU A 1 198 ? -7.762 -3.989 32.594 1.00 49.44 198 GLU A C 1
ATOM 1535 O O . GLU A 1 198 ? -7.001 -3.158 33.085 1.00 49.44 198 GLU A O 1
ATOM 1540 N N . GLN A 1 199 ? -8.944 -3.654 32.084 1.00 46.69 199 GLN A N 1
ATOM 1541 C CA . GLN A 1 199 ? -9.522 -2.344 32.298 1.00 46.69 199 GLN A CA 1
ATOM 1542 C C . GLN A 1 199 ? -9.778 -2.250 33.795 1.00 46.69 199 GLN A C 1
ATOM 1544 O O . GLN A 1 199 ? -10.839 -2.648 34.244 1.00 46.69 199 GLN A O 1
ATOM 1549 N N . GLU A 1 200 ? -8.801 -1.770 34.553 1.00 46.50 200 GLU A N 1
ATOM 1550 C CA . GLU A 1 200 ? -9.049 -1.109 35.816 1.00 46.50 200 GLU A CA 1
ATOM 1551 C C . GLU A 1 200 ? -9.720 0.205 35.425 1.00 46.50 200 GLU A C 1
ATOM 1553 O O . GLU A 1 200 ? -9.102 1.217 35.084 1.00 46.50 200 GLU A O 1
ATOM 1558 N N . ASP A 1 201 ? -11.040 0.141 35.305 1.00 37.66 201 ASP A N 1
ATOM 1559 C CA . ASP A 1 201 ? -11.893 1.299 35.422 1.00 37.66 201 ASP A CA 1
ATOM 1560 C C . ASP A 1 201 ? -11.434 2.096 36.647 1.00 37.66 201 ASP A C 1
ATOM 1562 O O . ASP A 1 201 ? -11.548 1.629 37.773 1.00 37.66 201 ASP A O 1
ATOM 1566 N N . GLU A 1 202 ? -10.880 3.291 36.401 1.00 48.28 202 GLU A N 1
ATOM 1567 C CA . GLU A 1 202 ? -10.447 4.287 37.391 1.00 48.28 202 GLU A CA 1
ATOM 1568 C C . GLU A 1 202 ? -11.628 4.783 38.257 1.00 48.28 202 GLU A C 1
ATOM 1570 O O . GLU A 1 202 ? -12.017 5.954 38.241 1.00 48.28 202 GLU A O 1
ATOM 1575 N N . ALA A 1 203 ? -12.239 3.876 39.007 1.00 46.06 203 ALA A N 1
ATOM 1576 C CA . ALA A 1 203 ? -13.229 4.117 40.035 1.00 46.06 203 ALA A CA 1
ATOM 1577 C C . ALA A 1 203 ? -12.623 3.696 41.376 1.00 46.06 203 ALA A C 1
ATOM 1579 O O . ALA A 1 203 ? -13.106 2.783 42.032 1.00 46.06 203 ALA A O 1
ATOM 1580 N N . GLY A 1 204 ? -11.539 4.364 41.771 1.00 39.00 204 GLY A N 1
ATOM 1581 C CA . GLY A 1 204 ? -10.920 4.114 43.067 1.00 39.00 204 GLY A CA 1
ATOM 1582 C C . GLY A 1 204 ? -9.481 4.581 43.155 1.00 39.00 204 GLY A C 1
ATOM 1583 O O . GLY A 1 204 ? -8.610 3.789 43.480 1.00 39.00 204 GLY A O 1
ATOM 1584 N N . VAL A 1 205 ? -9.216 5.864 42.889 1.00 50.12 205 VAL A N 1
ATOM 1585 C CA . VAL A 1 205 ? -8.031 6.489 43.490 1.00 50.12 205 VAL A CA 1
ATOM 1586 C C . VAL A 1 205 ? -8.366 6.639 44.973 1.00 50.12 205 VAL A C 1
ATOM 1588 O O . VAL A 1 205 ? -8.916 7.658 45.389 1.00 50.12 205 VAL A O 1
ATOM 1591 N N . GLU A 1 206 ? -8.179 5.565 45.738 1.00 49.38 206 GLU A N 1
ATOM 1592 C CA . GLU A 1 206 ? -8.132 5.663 47.188 1.00 49.38 206 GLU A CA 1
ATOM 1593 C C . GLU A 1 206 ? -6.870 6.461 47.504 1.00 49.38 206 GLU A C 1
ATOM 1595 O O . GLU A 1 206 ? -5.767 6.129 47.070 1.00 49.38 206 GLU A O 1
ATOM 1600 N N . ASP A 1 207 ? -7.100 7.606 48.131 1.00 46.28 207 ASP A N 1
ATOM 1601 C CA . ASP A 1 207 ? -6.110 8.539 48.634 1.00 46.28 207 ASP A CA 1
ATOM 1602 C C . ASP A 1 207 ? -5.122 7.780 49.522 1.00 46.28 207 ASP A C 1
ATOM 1604 O O . ASP A 1 207 ? -5.379 7.531 50.699 1.00 46.28 207 ASP A O 1
ATOM 1608 N N . TYR A 1 208 ? -4.009 7.352 48.926 1.00 50.50 208 TYR A N 1
ATOM 1609 C CA . TYR A 1 208 ? -2.865 6.818 49.645 1.00 50.50 208 TYR A CA 1
ATOM 1610 C C . TYR A 1 208 ? -2.177 8.005 50.311 1.00 50.50 208 TYR A C 1
ATOM 1612 O O . TYR A 1 208 ? -1.150 8.511 49.858 1.00 50.50 208 TYR A O 1
ATOM 1620 N N . GLN A 1 209 ? -2.813 8.506 51.364 1.00 59.97 209 GLN A N 1
ATOM 1621 C CA . GLN A 1 209 ? -2.205 9.459 52.257 1.00 59.97 209 GLN A CA 1
ATOM 1622 C C . GLN A 1 209 ? -1.064 8.716 52.942 1.00 59.97 209 GLN A C 1
ATOM 1624 O O . GLN A 1 209 ? -1.281 7.860 53.797 1.00 59.97 209 GLN A O 1
ATOM 1629 N N . GLU A 1 210 ? 0.150 8.983 52.467 1.00 52.84 210 GLU A N 1
ATOM 1630 C CA . GLU A 1 210 ? 1.394 8.457 53.006 1.00 52.84 210 GLU A CA 1
ATOM 1631 C C . GLU A 1 210 ? 1.440 8.743 54.511 1.00 52.84 210 GLU A C 1
ATOM 1633 O O . GLU A 1 210 ? 1.771 9.847 54.947 1.00 52.84 210 GLU A O 1
ATOM 1638 N N . ASN A 1 211 ? 1.079 7.741 55.312 1.00 46.97 211 ASN A N 1
ATOM 1639 C CA . ASN A 1 211 ? 1.300 7.755 56.745 1.00 46.97 211 ASN A CA 1
ATOM 1640 C C . ASN A 1 211 ? 2.779 7.459 56.984 1.00 46.97 211 ASN A C 1
ATOM 1642 O O . ASN A 1 211 ? 3.171 6.325 57.255 1.00 46.97 211 ASN A O 1
ATOM 1646 N N . TRP A 1 212 ? 3.606 8.484 56.807 1.00 55.88 212 TRP A N 1
ATOM 1647 C CA . TRP A 1 212 ? 5.024 8.476 57.150 1.00 55.88 212 TRP A CA 1
ATOM 1648 C C . TRP A 1 212 ? 5.185 8.665 58.670 1.00 55.88 212 TRP A C 1
ATOM 1650 O O . TRP A 1 212 ? 5.849 9.591 59.119 1.00 55.88 212 TRP A O 1
ATOM 1660 N N . ASP A 1 213 ? 4.522 7.823 59.469 1.00 42.97 213 ASP A N 1
ATOM 1661 C CA . ASP A 1 213 ? 4.788 7.725 60.909 1.00 42.97 213 ASP A CA 1
ATOM 1662 C C . ASP A 1 213 ? 5.844 6.640 61.133 1.00 42.97 213 ASP A C 1
ATOM 1664 O O . ASP A 1 213 ? 5.551 5.450 61.230 1.00 42.97 213 ASP A O 1
ATOM 1668 N N . ASP A 1 214 ? 7.098 7.082 61.091 1.00 50.66 214 ASP A N 1
ATOM 1669 C CA . ASP A 1 214 ? 8.026 7.045 62.229 1.00 50.66 214 ASP A CA 1
ATOM 1670 C C . ASP A 1 214 ? 7.966 5.814 63.161 1.00 50.66 214 ASP A C 1
ATOM 1672 O O . ASP A 1 214 ? 7.846 5.933 64.381 1.00 50.66 214 ASP A O 1
ATOM 1676 N N . THR A 1 215 ? 8.089 4.599 62.617 1.00 55.66 215 THR A N 1
ATOM 1677 C CA . THR A 1 215 ? 8.481 3.448 63.444 1.00 55.66 215 THR A CA 1
ATOM 1678 C C . THR A 1 215 ? 9.975 3.529 63.726 1.00 55.66 215 THR A C 1
ATOM 1680 O O . THR A 1 215 ? 10.800 3.042 62.951 1.00 55.66 215 THR A O 1
ATOM 1683 N N . GLU A 1 216 ? 10.270 4.199 64.836 1.00 53.19 216 GLU A N 1
ATOM 1684 C CA . GLU A 1 216 ? 11.476 4.137 65.656 1.00 53.19 216 GLU A CA 1
ATOM 1685 C C . GLU A 1 216 ? 12.198 2.783 65.511 1.00 53.19 216 GLU A C 1
ATOM 1687 O O . GLU A 1 216 ? 11.766 1.746 66.014 1.00 53.19 216 GLU A O 1
ATOM 1692 N N . TYR A 1 217 ? 13.287 2.798 64.743 1.00 58.06 217 TYR A N 1
ATOM 1693 C CA . TYR A 1 217 ? 14.258 1.715 64.666 1.00 58.06 217 TYR A CA 1
ATOM 1694 C C . TYR A 1 217 ? 15.144 1.828 65.908 1.00 58.06 217 TYR A C 1
ATOM 1696 O O . TYR A 1 217 ? 16.089 2.619 65.927 1.00 58.06 217 TYR A O 1
ATOM 1704 N N . GLU A 1 218 ? 14.816 1.083 66.963 1.00 52.53 218 GLU A N 1
ATOM 1705 C CA . GLU A 1 218 ? 15.756 0.881 68.063 1.00 52.53 218 GLU A CA 1
ATOM 1706 C C . GLU A 1 218 ? 16.900 -0.008 67.561 1.00 52.53 218 GLU A C 1
ATOM 1708 O O . GLU A 1 218 ? 16.705 -1.161 67.175 1.00 52.53 218 GLU A O 1
ATOM 1713 N N . ALA A 1 219 ? 18.104 0.562 67.517 1.00 57.84 219 ALA A N 1
ATOM 1714 C CA . ALA A 1 219 ? 19.323 -0.187 67.277 1.00 57.84 219 ALA A CA 1
ATOM 1715 C C . ALA A 1 219 ? 19.629 -1.026 68.526 1.00 57.84 219 ALA A C 1
ATOM 1717 O O . ALA A 1 219 ? 19.984 -0.484 69.571 1.00 57.84 219 ALA A O 1
ATOM 1718 N N . GLN A 1 220 ? 19.466 -2.343 68.416 1.00 55.69 220 GLN A N 1
ATOM 1719 C CA . GLN A 1 220 ? 20.012 -3.291 69.378 1.00 55.69 220 GLN A CA 1
ATOM 1720 C C . GLN A 1 220 ? 21.509 -3.447 69.061 1.00 55.69 220 GLN A C 1
ATOM 1722 O O . GLN A 1 220 ? 21.873 -4.034 68.040 1.00 55.69 220 GLN A O 1
ATOM 1727 N N . ASP A 1 221 ? 22.366 -2.854 69.890 1.00 56.53 221 ASP A N 1
ATOM 1728 C CA . ASP A 1 221 ? 23.803 -3.133 69.903 1.00 56.53 221 ASP A CA 1
ATOM 1729 C C . ASP A 1 221 ? 24.008 -4.531 70.515 1.00 56.53 221 ASP A C 1
ATOM 1731 O O . ASP A 1 221 ? 24.093 -4.676 71.734 1.00 56.53 221 ASP A O 1
ATOM 1735 N N . ASP A 1 222 ? 24.027 -5.568 69.676 1.00 51.78 222 ASP A N 1
ATOM 1736 C CA . ASP A 1 222 ? 24.477 -6.908 70.066 1.00 51.78 222 ASP A CA 1
ATOM 1737 C C . ASP A 1 222 ? 25.966 -7.048 69.697 1.00 51.78 222 ASP A C 1
ATOM 1739 O O . ASP A 1 222 ? 26.339 -7.408 68.576 1.00 51.78 222 ASP A O 1
ATOM 1743 N N . ASP A 1 223 ? 26.817 -6.689 70.661 1.00 54.66 223 ASP A N 1
ATOM 1744 C CA . ASP A 1 223 ? 28.213 -7.111 70.752 1.00 54.66 223 ASP A CA 1
ATOM 1745 C C . ASP A 1 223 ? 28.254 -8.630 71.012 1.00 54.66 223 ASP A C 1
ATOM 1747 O O . ASP A 1 223 ? 27.963 -9.061 72.125 1.00 54.66 223 ASP A O 1
ATOM 1751 N N . ASP A 1 224 ? 28.662 -9.442 70.032 1.00 44.66 224 ASP A N 1
ATOM 1752 C CA . ASP A 1 224 ? 29.107 -10.818 70.294 1.00 44.66 224 ASP A CA 1
ATOM 1753 C C . ASP A 1 224 ? 30.465 -11.090 69.626 1.00 44.66 224 ASP A C 1
ATOM 1755 O O . ASP A 1 224 ? 30.614 -11.254 68.411 1.00 44.66 224 ASP A O 1
ATOM 1759 N N . ASP A 1 225 ? 31.455 -11.069 70.513 1.00 53.09 225 ASP A N 1
ATOM 1760 C CA . ASP A 1 225 ? 32.863 -11.425 70.416 1.00 53.09 225 ASP A CA 1
ATOM 1761 C C . ASP A 1 225 ? 33.014 -12.923 70.735 1.00 53.09 225 ASP A C 1
ATOM 1763 O O . ASP A 1 225 ? 32.782 -13.319 71.870 1.00 53.09 225 ASP A O 1
ATOM 1767 N N . GLU A 1 226 ? 33.377 -13.768 69.763 1.00 56.62 226 GLU A N 1
ATOM 1768 C CA . GLU A 1 226 ? 33.994 -15.096 69.984 1.00 56.62 226 GLU A CA 1
ATOM 1769 C C . GLU A 1 226 ? 34.290 -15.750 68.615 1.00 56.62 226 GLU A C 1
ATOM 1771 O O . GLU A 1 226 ? 33.466 -15.688 67.712 1.00 56.62 226 GLU A O 1
ATOM 1776 N N . LEU A 1 227 ? 35.363 -16.482 68.321 1.00 49.25 227 LEU A N 1
ATOM 1777 C CA . LEU A 1 227 ? 36.696 -16.686 68.873 1.00 49.25 227 LEU A CA 1
ATOM 1778 C C . LEU A 1 227 ? 37.433 -17.553 67.835 1.00 49.25 227 LEU A C 1
ATOM 1780 O O . LEU A 1 227 ? 36.852 -18.443 67.221 1.00 49.25 227 LEU A O 1
ATOM 1784 N N . LEU A 1 228 ? 38.699 -17.207 67.618 1.00 57.31 228 LEU A N 1
ATOM 1785 C CA . LEU A 1 228 ? 39.779 -17.953 66.966 1.00 57.31 228 LEU A CA 1
ATOM 1786 C C . LEU A 1 228 ? 39.542 -19.452 66.685 1.00 57.31 228 LEU A C 1
ATOM 1788 O O . LEU A 1 228 ? 39.338 -20.223 67.614 1.00 57.31 228 LEU A O 1
ATOM 1792 N N . GLU A 1 229 ? 39.829 -19.884 65.455 1.00 58.97 229 GLU A N 1
ATOM 1793 C CA . GLU A 1 229 ? 40.671 -21.070 65.258 1.00 58.97 229 GLU A CA 1
ATOM 1794 C C . GLU A 1 229 ? 41.501 -20.927 63.972 1.00 58.97 229 GLU A C 1
ATOM 1796 O O . GLU A 1 229 ? 40.998 -20.914 62.848 1.00 58.97 229 GLU A O 1
ATOM 1801 N N . GLU A 1 230 ? 42.799 -20.724 64.191 1.00 63.12 230 GLU A N 1
ATOM 1802 C CA . GLU A 1 230 ? 43.872 -20.802 63.208 1.00 63.12 230 GLU A CA 1
ATOM 1803 C C . GLU A 1 230 ? 44.059 -22.236 62.687 1.00 63.12 230 GLU A C 1
ATOM 1805 O O . GLU A 1 230 ? 43.823 -23.201 63.413 1.00 63.12 230 GLU A O 1
ATOM 1810 N N . GLN A 1 231 ? 44.649 -22.311 61.486 1.00 57.12 231 GLN A N 1
ATOM 1811 C CA . GLN A 1 231 ? 45.729 -23.215 61.034 1.00 57.12 231 GLN A CA 1
ATOM 1812 C C . GLN A 1 231 ? 45.412 -23.990 59.741 1.00 57.12 231 GLN A C 1
ATOM 1814 O O . GLN A 1 231 ? 44.266 -24.384 59.530 1.00 57.12 231 GLN A O 1
ATOM 1819 N N . PRO A 1 232 ? 46.430 -24.375 58.947 1.00 57.66 232 PRO A N 1
ATOM 1820 C CA . PRO A 1 232 ? 47.743 -23.758 58.730 1.00 57.66 232 PRO A CA 1
ATOM 1821 C C . PRO A 1 232 ? 48.047 -23.542 57.232 1.00 57.66 232 PRO A C 1
ATOM 1823 O O . PRO A 1 232 ? 47.360 -24.049 56.347 1.00 57.66 232 PRO A O 1
ATOM 1826 N N . ASP A 1 233 ? 49.102 -22.772 56.981 1.00 58.44 233 ASP A N 1
ATOM 1827 C CA . ASP A 1 233 ? 49.761 -22.634 55.687 1.00 58.44 233 ASP A CA 1
ATOM 1828 C C . ASP A 1 233 ? 50.300 -23.987 55.199 1.00 58.44 233 ASP A C 1
ATOM 1830 O O . ASP A 1 233 ? 51.082 -24.620 55.905 1.00 58.44 233 ASP A O 1
ATOM 1834 N N . ASP A 1 234 ? 49.944 -24.382 53.977 1.00 53.84 234 ASP A N 1
ATOM 1835 C CA . ASP A 1 234 ? 50.715 -25.348 53.194 1.00 53.84 234 ASP A CA 1
ATOM 1836 C C . ASP A 1 234 ? 51.074 -24.679 51.861 1.00 53.84 234 ASP A C 1
ATOM 1838 O O . ASP A 1 234 ? 50.291 -24.611 50.907 1.00 53.84 234 ASP A O 1
ATOM 1842 N N . GLU A 1 235 ? 52.273 -24.097 51.865 1.00 68.25 235 GLU A N 1
ATOM 1843 C CA . GLU A 1 235 ? 53.070 -23.843 50.674 1.00 68.25 235 GLU A CA 1
ATOM 1844 C C . GLU A 1 235 ? 53.280 -25.171 49.942 1.00 68.25 235 GLU A C 1
ATOM 1846 O O . GLU A 1 235 ? 53.712 -26.133 50.561 1.00 68.25 235 GLU A O 1
ATOM 1851 N N . ASP A 1 236 ? 53.040 -25.209 48.634 1.00 55.78 236 ASP A N 1
ATOM 1852 C CA . ASP A 1 236 ? 53.816 -26.068 47.741 1.00 55.78 236 ASP A CA 1
ATOM 1853 C C . ASP A 1 236 ? 53.875 -25.404 46.360 1.00 55.78 236 ASP A C 1
ATOM 1855 O O . ASP A 1 236 ? 52.920 -25.375 45.575 1.00 55.78 236 ASP A O 1
ATOM 1859 N N . GLU A 1 237 ? 55.038 -24.800 46.119 1.00 65.81 237 GLU A N 1
ATOM 1860 C CA . GLU A 1 237 ? 55.610 -24.571 44.800 1.00 65.81 237 GLU A CA 1
ATOM 1861 C C . GLU A 1 237 ? 55.624 -25.893 44.016 1.00 65.81 237 GLU A C 1
ATOM 1863 O O . GLU A 1 237 ? 56.002 -26.916 44.569 1.00 65.81 237 GLU A O 1
ATOM 1868 N N . ASP A 1 238 ? 55.283 -25.878 42.723 1.00 60.69 238 ASP A N 1
ATOM 1869 C CA . ASP A 1 238 ? 56.175 -26.456 41.708 1.00 60.69 238 ASP A CA 1
ATOM 1870 C C . ASP A 1 238 ? 55.671 -26.249 40.264 1.00 60.69 238 ASP A C 1
ATOM 1872 O O . ASP A 1 238 ? 54.558 -26.632 39.900 1.00 60.69 238 ASP A O 1
ATOM 1876 N N . ALA A 1 239 ? 56.606 -25.707 39.470 1.00 58.84 239 ALA A N 1
ATOM 1877 C CA . ALA A 1 239 ? 56.863 -25.873 38.027 1.00 58.84 239 ALA A CA 1
ATOM 1878 C C . ALA A 1 239 ? 55.882 -25.330 36.965 1.00 58.84 239 ALA A C 1
ATOM 1880 O O . ALA A 1 239 ? 54.879 -25.997 36.623 1.00 58.84 239 ALA A O 1
#

Foldseek 3Di:
DDDDDDDDDDDDDDDDDDDDDDDDDDDDDDDDDDDDDDDDDDDDDDDDDPPPPDDDPDPDQDDDDLVVLVVLLVVLVVLLVVLVVVLVVLVCVLVVLVVCVVVVVCVSPDPDPVVVVVVVVVVVVSVVVSVVSVVVNVLSVVQNVCSVVVNHQAAPQARGGADPVCCVVPVSDRHHPVVVVCCVVVVDPPPHHDPHPPPPPPPDPPPPPPPPDDPDDDDDPDDDDDDDDDDDDDDDDDD